Protein AF-A0A2M8L9W0-F1 (afdb_monomer)

Mean predicted aligned error: 5.57 Å

Sequence (181 aa):
MAHVPVLLDEVIKYLDPKKGETILDATLDGGGHSGAIIPRLLPGGKLIGIDQDRQLLDKLISSFSRQMRDPAVAGQFSIFKKDGNLILVNDNFRNLDKILKSLKIKFVDGILFDLGMSSEQLENSGRGFSFLRDEPLIMTYKSELGPEDITAGDILNKWPEEEIFKVLKEYGEERYAGRIS

Organism: NCBI:txid1975022

pLDDT: mean 88.14, std 15.3, range [39.47, 98.44]

InterPro domains:
  IPR002903 Ribosomal RNA small subunit methyltransferase H [PF01795] (2-181)
  IPR002903 Ribosomal RNA small subunit methyltransferase H [PTHR11265] (2-180)
  IPR023397 S-adenosyl-L-methionine-dependent methyltransferase, MraW, recognition domain superfamily [G3DSA:1.10.150.170] (125-180)
  IPR023397 S-adenosyl-L-methionine-dependent methyltransferase, MraW, recognition domain superfamily [SSF81799] (127-180)
  IPR029063 S-adenosyl-L-methionine-dependent methyltransferase superfamily [G3DSA:3.40.50.150] (3-124)
  IPR029063 S-adenosyl-L-methionine-dependent methyltransferase superfamily [SSF53335] (3-123)

Solvent-accessible surface area (backbone atoms only — not comparable to full-atom values): 10519 Å² total; per-residue (Å²): 131,84,80,77,51,83,62,48,69,58,50,53,64,74,64,54,67,44,60,46,35,35,37,35,32,45,47,30,60,84,36,49,58,56,65,65,46,47,70,40,13,50,73,80,18,33,33,37,33,22,28,46,27,53,63,43,48,54,50,42,55,54,50,46,64,55,43,51,72,36,78,92,48,48,79,81,67,44,77,85,41,101,85,33,41,36,44,82,42,82,41,57,60,90,43,49,71,59,51,32,56,74,70,68,46,90,75,65,79,40,78,45,76,68,88,80,83,51,68,60,51,51,74,69,57,70,33,35,66,36,91,91,54,98,44,56,48,34,62,54,71,50,68,77,79,55,96,87,61,78,32,52,46,51,46,75,76,68,53,58,55,71,58,47,24,48,48,33,38,72,78,62,65,37,90,56,18,83,78,74,72

Nearest PDB structures (foldseek):
  1i9g-assembly1_A  TM=7.342E-01  e=3.790E-04  Mycobacterium tuberculosis
  2b25-assembly2_B  TM=7.833E-01  e=1.656E-03  Homo sapiens
  3dh0-assembly1_A  TM=8.150E-01  e=1.202E-03  Aquifex aeolicus
  2b25-assembly1_A  TM=7.378E-01  e=9.301E-04  Homo sapiens
  3mb5-assembly1_A  TM=7.805E-01  e=5.971E-03  Pyrococcus abyssi

Structure (mmCIF, N/CA/C/O backbone):
data_AF-A0A2M8L9W0-F1
#
_entry.id   AF-A0A2M8L9W0-F1
#
loop_
_atom_site.group_PDB
_atom_site.id
_atom_site.type_symbol
_atom_site.label_atom_id
_atom_site.label_alt_id
_atom_site.label_comp_id
_atom_site.label_asym_id
_atom_site.label_entity_id
_atom_site.label_seq_id
_atom_site.pdbx_PDB_ins_code
_atom_site.Cartn_x
_atom_site.Cartn_y
_atom_site.Cartn_z
_atom_site.occupancy
_atom_site.B_iso_or_equiv
_atom_site.auth_seq_id
_atom_site.auth_comp_id
_atom_site.auth_asym_id
_atom_site.auth_atom_id
_atom_site.pdbx_PDB_model_num
ATOM 1 N N . MET A 1 1 ? -3.602 19.495 -3.560 1.00 39.47 1 MET A N 1
ATOM 2 C CA . MET A 1 1 ? -5.016 19.059 -3.532 1.00 39.47 1 MET A CA 1
ATOM 3 C C . MET A 1 1 ? -5.045 17.766 -2.726 1.00 39.47 1 MET A C 1
ATOM 5 O O . MET A 1 1 ? -4.113 16.992 -2.886 1.00 39.47 1 MET A O 1
ATOM 9 N N . ALA A 1 2 ? -5.975 17.577 -1.786 1.00 51.97 2 ALA A N 1
ATOM 10 C CA . ALA A 1 2 ? -6.035 16.320 -1.029 1.00 51.97 2 ALA A CA 1
ATOM 11 C C . ALA A 1 2 ? -6.476 15.190 -1.975 1.00 51.97 2 ALA A C 1
ATOM 13 O O . ALA A 1 2 ? -7.430 15.384 -2.725 1.00 51.97 2 ALA A O 1
ATOM 14 N N . HIS A 1 3 ? -5.761 14.062 -1.976 1.00 63.06 3 HIS A N 1
ATOM 15 C CA . HIS A 1 3 ? -6.099 12.897 -2.795 1.00 63.06 3 HIS A CA 1
ATOM 16 C C . HIS A 1 3 ? -7.482 12.365 -2.390 1.00 63.06 3 HIS A C 1
ATOM 18 O O . HIS A 1 3 ? -7.731 12.130 -1.206 1.00 63.06 3 HIS A O 1
ATOM 24 N N . VAL A 1 4 ? -8.385 12.214 -3.362 1.00 74.81 4 VAL A N 1
ATOM 25 C CA . VAL A 1 4 ? -9.703 11.606 -3.147 1.00 74.81 4 VAL A CA 1
ATOM 26 C C . VAL A 1 4 ? -9.558 10.104 -3.393 1.00 74.81 4 VAL A C 1
ATOM 28 O O . VAL A 1 4 ? -9.126 9.732 -4.482 1.00 74.81 4 VAL A O 1
ATOM 31 N N . PRO A 1 5 ? -9.892 9.241 -2.421 1.00 83.94 5 PRO A N 1
ATOM 32 C CA . PRO A 1 5 ? -9.754 7.799 -2.590 1.00 83.94 5 PRO A CA 1
ATOM 33 C C . PRO A 1 5 ? -10.662 7.278 -3.704 1.00 83.94 5 PRO A C 1
ATOM 35 O O . PRO A 1 5 ? -11.806 7.722 -3.843 1.00 83.94 5 PRO A O 1
ATOM 38 N N . VAL A 1 6 ? -10.167 6.312 -4.474 1.00 89.25 6 VAL A N 1
ATOM 39 C CA . VAL A 1 6 ? -10.938 5.670 -5.543 1.00 89.25 6 VAL A CA 1
ATOM 40 C C . VAL A 1 6 ? -12.123 4.915 -4.933 1.00 89.25 6 VAL A C 1
ATOM 42 O O . VAL A 1 6 ? -11.958 4.173 -3.966 1.00 89.25 6 VAL A O 1
ATOM 45 N N . LEU A 1 7 ? -13.325 5.120 -5.490 1.00 95.00 7 LEU A N 1
ATOM 46 C CA . LEU A 1 7 ? -14.563 4.431 -5.087 1.00 95.00 7 LEU A CA 1
ATOM 47 C C . LEU A 1 7 ? -14.850 4.489 -3.572 1.00 95.00 7 LEU A C 1
ATOM 49 O O . LEU A 1 7 ? -15.284 3.508 -2.967 1.00 95.00 7 LEU A O 1
ATOM 53 N N . LEU A 1 8 ? -14.567 5.632 -2.933 1.00 94.75 8 LEU A N 1
ATOM 54 C CA . LEU A 1 8 ? -14.701 5.789 -1.482 1.00 94.75 8 LEU A CA 1
ATOM 55 C C . LEU A 1 8 ? -16.098 5.404 -0.968 1.00 94.75 8 LEU A C 1
ATOM 57 O O . LEU A 1 8 ? -16.211 4.683 0.025 1.00 94.75 8 LEU A O 1
ATOM 61 N N . ASP A 1 9 ? -17.153 5.872 -1.633 1.00 95.75 9 ASP A N 1
ATOM 62 C CA . ASP A 1 9 ? -18.530 5.629 -1.202 1.00 95.75 9 ASP A CA 1
ATOM 63 C C . ASP A 1 9 ? -18.914 4.153 -1.352 1.00 95.75 9 ASP A C 1
ATOM 65 O O . ASP A 1 9 ? -19.547 3.581 -0.460 1.00 95.75 9 ASP A O 1
ATOM 69 N N . GLU A 1 10 ? -18.490 3.502 -2.437 1.00 97.75 10 GLU A N 1
ATOM 70 C CA . GLU A 1 10 ? -18.681 2.069 -2.642 1.00 97.75 10 GLU A CA 1
ATOM 71 C C . GLU A 1 10 ? -17.924 1.253 -1.595 1.00 97.75 10 GLU A C 1
ATOM 73 O O . GLU A 1 10 ? -18.503 0.336 -1.010 1.00 97.75 10 GLU A O 1
ATOM 78 N N . VAL A 1 11 ? -16.666 1.603 -1.304 1.00 97.62 11 VAL A N 1
ATOM 79 C CA . VAL A 1 11 ? -15.872 0.939 -0.263 1.00 97.62 11 VAL A CA 1
ATOM 80 C C . VAL A 1 11 ? -16.583 1.038 1.081 1.00 97.62 11 VAL A C 1
ATOM 82 O O . VAL A 1 11 ? -16.801 0.015 1.722 1.00 97.62 11 VAL A O 1
ATOM 85 N N . ILE A 1 12 ? -17.023 2.229 1.495 1.00 97.38 12 ILE A N 1
ATOM 86 C CA . ILE A 1 12 ? -17.743 2.396 2.766 1.00 97.38 12 ILE A CA 1
ATOM 87 C C . ILE A 1 12 ? -19.064 1.621 2.773 1.00 97.38 12 ILE A C 1
ATOM 89 O O . ILE A 1 12 ? -19.422 1.045 3.799 1.00 97.38 12 ILE A O 1
ATOM 93 N N . LYS A 1 13 ? -19.781 1.581 1.647 1.00 97.81 13 LYS A N 1
ATOM 94 C CA . LYS A 1 13 ? -21.044 0.848 1.522 1.00 97.81 13 LYS A CA 1
ATOM 95 C C . LYS A 1 13 ? -20.866 -0.665 1.657 1.00 97.81 13 LYS A C 1
ATOM 97 O O . LYS A 1 13 ? -21.700 -1.297 2.297 1.00 97.81 13 LYS A O 1
ATOM 102 N N . TYR A 1 14 ? -19.849 -1.247 1.022 1.00 97.88 14 TYR A N 1
ATOM 103 C CA . TYR A 1 14 ? -19.672 -2.705 0.974 1.00 97.88 14 TYR A CA 1
ATOM 104 C C . TYR A 1 14 ? -18.824 -3.255 2.118 1.00 97.88 14 TYR A C 1
ATOM 106 O O . TYR A 1 14 ? -19.082 -4.369 2.565 1.00 97.88 14 TYR A O 1
ATOM 114 N N . LEU A 1 15 ? -17.844 -2.488 2.600 1.00 98.06 15 LEU A N 1
ATOM 115 C CA . LEU A 1 15 ? -17.106 -2.821 3.818 1.00 98.06 15 LEU A CA 1
ATOM 116 C C . LEU A 1 15 ? -17.990 -2.660 5.061 1.00 98.06 15 LEU A C 1
ATOM 118 O O . LEU A 1 15 ? -17.782 -3.354 6.045 1.00 98.06 15 LEU A O 1
ATOM 122 N N . ASP A 1 16 ? -18.962 -1.743 4.994 1.00 98.06 16 ASP A N 1
ATOM 123 C CA . ASP A 1 16 ? -19.992 -1.483 6.004 1.00 98.06 16 ASP A CA 1
ATOM 124 C C . ASP A 1 16 ? -19.476 -1.416 7.462 1.00 98.06 16 ASP A C 1
ATOM 126 O O . ASP A 1 16 ? -20.050 -2.051 8.349 1.00 98.06 16 ASP A O 1
ATOM 130 N N . PRO A 1 17 ? -18.407 -0.638 7.742 1.00 97.56 17 PRO A N 1
ATOM 131 C CA . PRO A 1 17 ? -17.716 -0.677 9.028 1.00 97.56 17 PRO A CA 1
ATOM 132 C C . PRO A 1 17 ? -18.621 -0.236 10.184 1.00 97.56 17 PRO A C 1
ATOM 134 O O . PRO A 1 17 ? -19.243 0.835 10.140 1.00 97.56 17 PRO A O 1
ATOM 137 N N . LYS A 1 18 ? -18.651 -1.035 11.252 1.00 97.94 18 LYS A N 1
ATOM 138 C CA . LYS A 1 18 ? -19.468 -0.810 12.449 1.00 97.94 18 LYS A CA 1
ATOM 139 C C . LYS A 1 18 ? -18.632 -0.457 13.669 1.00 97.94 18 LYS A C 1
ATOM 141 O O . LYS A 1 18 ? -17.446 -0.754 13.793 1.00 97.94 18 LYS A O 1
ATOM 146 N N . LYS A 1 19 ? -19.302 0.160 14.639 1.00 96.75 19 LYS A N 1
ATOM 147 C CA . LYS A 1 19 ? -18.710 0.486 15.938 1.00 96.75 19 LYS A CA 1
ATOM 148 C C . LYS A 1 19 ? -18.227 -0.781 16.638 1.00 96.75 19 LYS A C 1
ATOM 150 O O . LYS A 1 19 ? -18.980 -1.743 16.739 1.00 96.75 19 LYS A O 1
ATOM 155 N N . GLY A 1 20 ? -17.013 -0.743 17.180 1.00 95.38 20 GLY A N 1
ATOM 156 C CA . GLY A 1 20 ? -16.417 -1.878 17.890 1.00 95.38 20 GLY A CA 1
ATOM 157 C C . GLY A 1 20 ? -15.665 -2.870 17.001 1.00 95.38 20 GLY A C 1
ATOM 158 O O . GLY A 1 20 ? -14.917 -3.684 17.537 1.00 95.38 20 GLY A O 1
ATOM 159 N N . GLU A 1 21 ? -15.809 -2.786 15.678 1.00 97.56 21 GLU A N 1
ATOM 160 C CA . GLU A 1 21 ? -15.137 -3.696 14.751 1.00 97.56 21 GLU A CA 1
ATOM 161 C C . GLU A 1 21 ? -13.643 -3.397 14.616 1.00 97.56 21 GLU A C 1
ATOM 163 O O . GLU A 1 21 ? -13.173 -2.267 14.795 1.00 97.56 21 GLU A O 1
ATOM 168 N N . THR A 1 22 ? -12.892 -4.439 14.280 1.00 97.06 22 THR A N 1
ATOM 169 C CA . THR A 1 22 ? -11.499 -4.368 13.861 1.00 97.06 22 THR A CA 1
ATOM 170 C C . THR A 1 22 ? -11.423 -4.517 12.349 1.00 97.06 22 THR A C 1
ATOM 172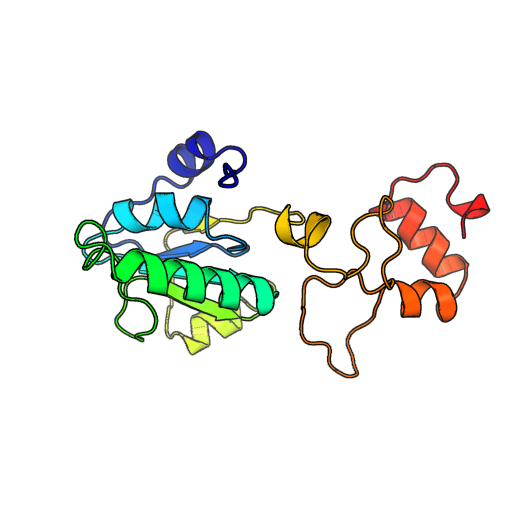 O O . THR A 1 22 ? -11.582 -5.615 11.825 1.00 97.06 22 THR A O 1
ATOM 175 N N . ILE A 1 23 ? -11.124 -3.427 11.652 1.00 98.19 23 ILE A N 1
ATOM 176 C CA . ILE A 1 23 ? -10.929 -3.421 10.201 1.00 98.19 23 ILE A CA 1
ATOM 177 C C . ILE A 1 23 ? -9.440 -3.347 9.883 1.00 98.19 23 ILE A C 1
ATOM 179 O O . ILE A 1 23 ? -8.672 -2.688 10.587 1.00 98.19 23 ILE A O 1
ATOM 183 N N . LEU A 1 24 ? -9.034 -4.017 8.811 1.00 98.19 24 LEU A N 1
ATOM 184 C CA . LEU A 1 24 ? -7.685 -3.951 8.275 1.00 98.19 24 LEU A CA 1
ATOM 185 C C . LEU A 1 24 ? -7.692 -3.278 6.901 1.00 98.19 24 LEU A C 1
ATOM 187 O O . LEU A 1 24 ? -8.409 -3.702 6.004 1.00 98.19 24 LEU A O 1
ATOM 191 N N . ASP A 1 25 ? -6.866 -2.257 6.737 1.00 97.81 25 ASP A N 1
ATOM 192 C CA . ASP A 1 25 ? -6.522 -1.650 5.457 1.00 97.81 25 ASP A CA 1
ATOM 193 C C . ASP A 1 25 ? -5.124 -2.143 5.062 1.00 97.81 25 ASP A C 1
ATOM 195 O O . ASP A 1 25 ? -4.130 -1.829 5.722 1.00 97.81 25 ASP A O 1
ATOM 199 N N . ALA A 1 26 ? -5.058 -3.007 4.049 1.00 97.75 26 ALA A N 1
ATOM 200 C CA . ALA A 1 26 ? -3.835 -3.689 3.632 1.00 97.75 26 ALA A CA 1
ATOM 201 C C . ALA A 1 26 ? -2.925 -2.827 2.739 1.00 97.75 26 ALA A C 1
ATOM 203 O O . ALA A 1 26 ? -1.808 -3.244 2.425 1.00 97.75 26 ALA A O 1
ATOM 204 N N . THR A 1 27 ? -3.416 -1.665 2.314 1.00 96.31 27 THR A N 1
ATOM 205 C CA . THR A 1 27 ? -2.799 -0.762 1.335 1.00 96.31 27 THR A CA 1
ATOM 206 C C . THR A 1 27 ? -3.052 0.674 1.782 1.00 96.31 27 THR A C 1
ATOM 208 O O . THR A 1 27 ? -3.706 1.452 1.093 1.00 96.31 27 THR A O 1
ATOM 211 N N . LEU A 1 28 ? -2.592 0.990 2.994 1.00 93.75 28 LEU A N 1
ATOM 212 C CA . LEU A 1 28 ? -2.967 2.210 3.702 1.00 93.75 28 LEU A CA 1
ATOM 213 C C . LEU A 1 28 ? -2.647 3.487 2.913 1.00 93.75 28 LEU A C 1
ATOM 215 O O . LEU A 1 28 ? -3.425 4.442 2.971 1.00 93.75 28 LEU A O 1
ATOM 219 N N . ASP A 1 29 ? -1.496 3.523 2.237 1.00 91.62 29 ASP A N 1
ATOM 220 C CA . ASP A 1 29 ? -1.007 4.657 1.457 1.00 91.62 29 ASP A CA 1
ATOM 221 C C . ASP A 1 29 ? -1.124 5.999 2.221 1.00 91.62 29 ASP A C 1
ATOM 223 O O . ASP A 1 29 ? -0.626 6.140 3.344 1.00 91.62 29 ASP A O 1
ATOM 227 N N . GLY A 1 30 ? -1.806 7.001 1.653 1.00 86.75 30 GLY A N 1
ATOM 228 C CA . GLY A 1 30 ? -2.048 8.303 2.264 1.00 86.75 30 GLY A CA 1
ATOM 229 C C . GLY A 1 30 ? -3.161 8.302 3.316 1.00 86.75 30 GLY A C 1
ATOM 230 O O . GLY A 1 30 ? -3.519 9.367 3.820 1.00 86.75 30 GLY A O 1
ATOM 231 N N . GLY A 1 31 ? -3.736 7.142 3.643 1.00 89.19 31 GLY A N 1
ATOM 232 C CA . GLY A 1 31 ? -4.764 6.971 4.668 1.00 89.19 31 GLY A CA 1
ATOM 233 C C . GLY A 1 31 ? -6.154 7.453 4.255 1.00 89.19 31 GLY A C 1
ATOM 234 O O . GLY A 1 31 ? -6.980 7.747 5.117 1.00 89.19 31 GLY A O 1
ATOM 235 N N . GLY A 1 32 ? -6.421 7.561 2.955 1.00 89.56 32 GLY A N 1
ATOM 236 C CA . GLY A 1 32 ? -7.649 8.135 2.417 1.00 89.56 32 GLY A CA 1
ATOM 237 C C . GLY A 1 32 ? -8.921 7.366 2.804 1.00 89.56 32 GLY A C 1
ATOM 238 O O . GLY A 1 32 ? -9.799 7.924 3.467 1.00 89.56 32 GLY A O 1
ATOM 239 N N . HIS A 1 33 ? -9.018 6.078 2.447 1.00 93.69 33 HIS A N 1
ATOM 240 C CA . HIS A 1 33 ? -10.135 5.221 2.881 1.00 93.69 33 HIS A CA 1
ATOM 241 C C . HIS A 1 33 ? -10.127 5.029 4.393 1.00 93.69 33 HIS A C 1
ATOM 243 O O . HIS A 1 33 ? -11.151 5.205 5.052 1.00 93.69 33 HIS A O 1
ATOM 249 N N . SER A 1 34 ? -8.954 4.750 4.957 1.00 92.88 34 SER A N 1
ATOM 250 C CA . SER A 1 34 ? -8.741 4.602 6.395 1.00 92.88 34 SER A CA 1
ATOM 251 C C . SER A 1 34 ? -9.292 5.771 7.226 1.00 92.88 34 SER A C 1
ATOM 253 O O . SER A 1 34 ? -9.939 5.553 8.253 1.00 92.88 34 SER A O 1
ATOM 255 N N . GLY A 1 35 ? -9.120 7.012 6.761 1.00 90.06 35 GLY A N 1
ATOM 256 C CA . GLY A 1 35 ? -9.654 8.218 7.399 1.00 90.06 35 GLY A CA 1
ATOM 257 C C . GLY A 1 35 ? -11.183 8.293 7.397 1.00 90.06 35 GLY A C 1
ATOM 258 O O . GLY A 1 35 ? -11.770 8.842 8.328 1.00 90.06 35 GLY A O 1
ATOM 259 N N . ALA A 1 36 ? -11.845 7.696 6.404 1.00 90.94 36 ALA A N 1
ATOM 260 C CA . ALA A 1 36 ? -13.298 7.553 6.383 1.00 90.94 36 ALA A CA 1
ATOM 261 C C . ALA A 1 36 ? -13.780 6.344 7.205 1.00 90.94 36 ALA A C 1
ATOM 263 O O . ALA A 1 36 ? -14.868 6.387 7.782 1.00 90.94 36 ALA A O 1
ATOM 264 N N . ILE A 1 37 ? -12.988 5.277 7.294 1.00 94.56 37 ILE A N 1
ATOM 265 C CA . ILE A 1 37 ? -13.345 4.059 8.029 1.00 94.56 37 ILE A CA 1
ATOM 266 C C . ILE A 1 37 ? -13.285 4.298 9.540 1.00 94.56 37 ILE A C 1
ATOM 268 O O . ILE A 1 37 ? -14.272 4.060 10.236 1.00 94.56 37 ILE A O 1
ATOM 272 N N . ILE A 1 38 ? -12.164 4.806 10.064 1.00 91.88 38 ILE A N 1
ATOM 273 C CA . ILE A 1 38 ? -11.922 4.825 11.514 1.00 91.88 38 ILE A CA 1
ATOM 274 C C . ILE A 1 38 ? -13.003 5.539 12.343 1.00 91.88 38 ILE A C 1
ATOM 276 O O . ILE A 1 38 ? -13.378 4.972 13.368 1.00 91.88 38 ILE A O 1
ATOM 280 N N . PRO A 1 39 ? -13.611 6.679 11.942 1.00 90.06 39 PRO A N 1
ATOM 281 C CA . PRO A 1 39 ? -14.648 7.316 12.756 1.00 90.06 39 PRO A CA 1
ATOM 282 C C . PRO A 1 39 ? -15.903 6.448 12.917 1.00 90.06 39 PRO A C 1
ATOM 284 O O . PRO A 1 39 ? -16.625 6.591 13.901 1.00 90.06 39 PRO A O 1
ATOM 287 N N . ARG A 1 40 ? -16.163 5.533 11.972 1.00 94.50 40 ARG A N 1
ATOM 288 C CA . ARG A 1 40 ? -17.311 4.609 11.995 1.00 94.50 40 ARG A CA 1
ATOM 289 C C . ARG A 1 40 ? -17.087 3.437 12.950 1.00 94.50 40 ARG A C 1
ATOM 291 O O . ARG A 1 40 ? -18.050 2.910 13.499 1.00 94.50 40 ARG A O 1
ATOM 298 N N . LEU A 1 41 ? -15.822 3.101 13.207 1.00 94.56 41 LEU A N 1
ATOM 299 C CA . LEU A 1 41 ? -15.418 2.076 14.169 1.00 94.56 41 LEU A CA 1
ATOM 300 C C . LEU A 1 41 ? -15.530 2.555 15.621 1.00 94.56 41 LEU A C 1
ATOM 302 O O . LEU A 1 41 ? -15.565 1.744 16.548 1.00 94.56 41 LEU A O 1
ATOM 306 N N . LEU A 1 42 ? -15.587 3.871 15.845 1.00 89.31 42 LEU A N 1
ATOM 307 C CA . LEU A 1 42 ? -15.549 4.452 17.182 1.00 89.31 42 LEU A CA 1
ATOM 308 C C . LEU A 1 42 ? -16.933 4.610 17.837 1.00 89.31 42 LEU A C 1
ATOM 310 O O . LEU A 1 42 ? -17.919 4.948 17.174 1.00 89.31 42 LEU A O 1
ATOM 314 N N . PRO A 1 43 ? -17.005 4.480 19.178 1.00 89.62 43 PRO A N 1
ATOM 315 C CA . PRO A 1 43 ? -15.937 4.039 20.085 1.00 89.62 43 PRO A CA 1
ATOM 316 C C . PRO A 1 43 ? -15.726 2.514 20.056 1.00 89.62 43 PRO A C 1
ATOM 318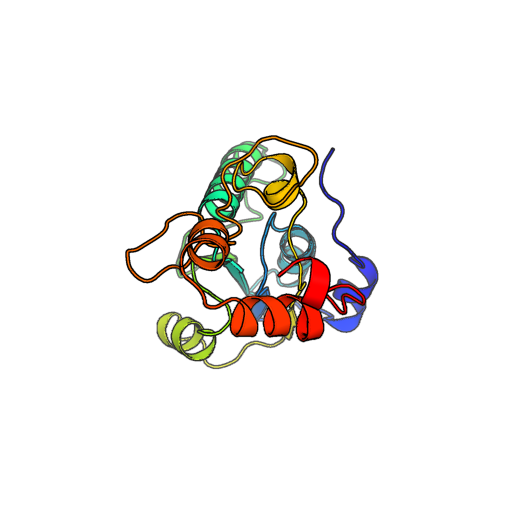 O O . PRO A 1 43 ? -16.624 1.760 19.696 1.00 89.62 43 PRO A O 1
ATOM 321 N N . GLY A 1 44 ? -14.551 2.065 20.506 1.00 88.00 44 GLY A N 1
ATOM 322 C CA . GLY A 1 44 ? -14.259 0.654 20.794 1.00 88.00 44 GLY A CA 1
ATOM 323 C C . GLY A 1 44 ? -13.672 -0.161 19.640 1.00 88.00 44 GLY A C 1
ATOM 324 O O . GLY A 1 44 ? -13.063 -1.193 19.907 1.00 88.00 44 GLY A O 1
ATOM 325 N N . GLY A 1 45 ? -13.815 0.292 18.394 1.00 92.81 45 GLY A N 1
ATOM 326 C CA . GLY A 1 45 ? -13.233 -0.372 17.230 1.00 92.81 45 GLY A CA 1
ATOM 327 C C . GLY A 1 45 ? -11.794 0.050 16.932 1.00 92.81 45 GLY A C 1
ATOM 328 O O . GLY A 1 45 ? -11.266 1.010 17.501 1.00 92.81 45 GLY A O 1
ATOM 329 N N . LYS A 1 46 ? -11.153 -0.696 16.032 1.00 93.06 46 LYS A N 1
ATOM 330 C CA . LYS A 1 46 ? -9.737 -0.563 15.673 1.00 93.06 46 LYS A CA 1
ATOM 331 C C . LYS A 1 46 ? -9.550 -0.616 14.164 1.00 93.06 46 LYS A C 1
ATOM 333 O O . LYS A 1 46 ? -10.135 -1.449 13.488 1.00 93.06 46 LYS A O 1
ATOM 338 N N . LEU A 1 47 ? -8.660 0.217 13.655 1.00 95.25 47 LEU A N 1
ATOM 339 C CA . LEU A 1 47 ? -8.179 0.166 12.287 1.00 95.25 47 LEU A CA 1
ATOM 340 C C . LEU A 1 47 ? -6.706 -0.242 12.285 1.00 95.25 47 LEU A C 1
ATOM 342 O O . LEU A 1 47 ? -5.887 0.373 12.973 1.00 95.25 47 LEU A O 1
ATOM 346 N N . ILE A 1 48 ? -6.373 -1.277 11.523 1.00 95.56 48 ILE A N 1
ATOM 347 C CA . ILE A 1 48 ? -4.998 -1.713 11.271 1.00 95.56 48 ILE A CA 1
ATOM 348 C C . ILE A 1 48 ? -4.641 -1.266 9.857 1.00 95.56 48 ILE A C 1
ATOM 350 O O . ILE A 1 48 ? -5.182 -1.810 8.906 1.00 95.56 48 ILE A O 1
ATOM 354 N N . GLY A 1 49 ? -3.755 -0.288 9.717 1.00 95.44 49 GLY A N 1
ATOM 355 C CA . GLY A 1 49 ? -3.245 0.163 8.426 1.00 95.44 49 GLY A CA 1
ATOM 356 C C . GLY A 1 49 ? -1.864 -0.422 8.149 1.00 95.44 49 GLY A C 1
ATOM 357 O O . GLY A 1 49 ? -0.947 -0.235 8.954 1.00 95.44 49 GLY A O 1
ATOM 358 N N . ILE A 1 50 ? -1.716 -1.124 7.030 1.00 95.38 50 ILE A N 1
ATOM 359 C CA . ILE A 1 50 ? -0.459 -1.722 6.577 1.00 95.38 50 ILE A CA 1
ATOM 360 C C . ILE A 1 50 ? 0.012 -0.995 5.321 1.00 95.38 50 ILE A C 1
ATOM 362 O O . ILE A 1 50 ? -0.763 -0.806 4.389 1.00 95.38 50 ILE A O 1
ATOM 366 N N . ASP A 1 51 ? 1.292 -0.632 5.285 1.00 94.88 51 ASP A N 1
ATOM 367 C CA . ASP A 1 51 ? 1.955 -0.235 4.045 1.00 94.88 51 ASP A CA 1
ATOM 368 C C . ASP A 1 51 ? 3.431 -0.640 4.066 1.00 94.88 51 ASP A C 1
ATOM 370 O O . ASP A 1 51 ? 4.112 -0.510 5.084 1.00 94.88 51 ASP A O 1
ATOM 374 N N . GLN A 1 52 ? 3.955 -1.109 2.939 1.00 94.44 52 GLN A N 1
ATOM 375 C CA . GLN A 1 52 ? 5.374 -1.452 2.826 1.00 94.44 52 GLN A CA 1
ATOM 376 C C . GLN A 1 52 ? 6.258 -0.216 2.599 1.00 94.44 52 GLN A C 1
ATOM 378 O O . GLN A 1 52 ? 7.470 -0.270 2.820 1.00 94.44 52 GLN A O 1
ATOM 383 N N . ASP A 1 53 ? 5.672 0.904 2.183 1.00 94.25 53 ASP A N 1
ATOM 384 C CA . ASP A 1 53 ? 6.358 2.162 1.937 1.00 94.25 53 ASP A CA 1
ATOM 385 C C . ASP A 1 53 ? 6.510 2.973 3.229 1.00 94.25 53 ASP A C 1
ATOM 387 O O . ASP A 1 53 ? 5.575 3.603 3.738 1.00 94.25 53 ASP A O 1
ATOM 391 N N . ARG A 1 54 ? 7.729 2.982 3.773 1.00 89.44 54 ARG A N 1
ATOM 392 C CA . ARG A 1 54 ? 8.015 3.693 5.017 1.00 89.44 54 ARG A CA 1
ATOM 393 C C . ARG A 1 54 ? 7.846 5.207 4.865 1.00 89.44 54 ARG A C 1
ATOM 395 O O . ARG A 1 54 ? 7.378 5.854 5.801 1.00 89.44 54 ARG A O 1
ATOM 402 N N . GLN A 1 55 ? 8.160 5.768 3.694 1.00 91.00 55 GLN A N 1
ATOM 403 C CA . GLN A 1 55 ? 8.027 7.207 3.453 1.00 91.00 55 GLN A CA 1
ATOM 404 C C . GLN A 1 55 ? 6.565 7.663 3.478 1.00 91.00 55 GLN A C 1
ATOM 406 O O . GLN A 1 55 ? 6.281 8.745 3.997 1.00 91.00 55 GLN A O 1
ATOM 411 N N . LEU A 1 56 ? 5.638 6.862 2.943 1.00 89.94 56 LEU A N 1
ATOM 412 C CA . LEU A 1 56 ? 4.203 7.169 3.005 1.00 89.94 56 LEU A CA 1
ATOM 413 C C . LEU A 1 56 ? 3.698 7.158 4.446 1.00 89.94 56 LEU A C 1
ATOM 415 O O . LEU A 1 56 ? 3.048 8.113 4.879 1.00 89.94 56 LEU A O 1
ATOM 419 N N . LEU A 1 57 ? 4.090 6.145 5.223 1.00 88.38 57 LEU A N 1
ATOM 420 C CA . LEU A 1 57 ? 3.758 6.080 6.643 1.00 88.38 57 LEU A CA 1
ATOM 421 C C . LEU A 1 57 ? 4.314 7.282 7.411 1.00 88.38 57 LEU A C 1
ATOM 423 O O . LEU A 1 57 ? 3.572 7.933 8.141 1.00 88.38 57 LEU A O 1
ATOM 427 N N . ASP A 1 58 ? 5.583 7.641 7.220 1.00 87.06 58 ASP A N 1
ATOM 428 C CA . ASP A 1 58 ? 6.188 8.789 7.904 1.00 87.06 58 ASP A CA 1
ATOM 429 C C . ASP A 1 58 ? 5.504 10.120 7.520 1.00 87.06 58 ASP A C 1
ATOM 431 O O . ASP A 1 58 ? 5.286 10.986 8.381 1.00 87.06 58 ASP A O 1
ATOM 435 N N . LYS A 1 59 ? 5.080 10.275 6.256 1.00 87.00 59 LYS A N 1
ATOM 436 C CA . LYS A 1 59 ? 4.276 11.424 5.794 1.00 87.00 59 LYS A CA 1
ATOM 437 C C . LYS A 1 59 ? 2.904 11.465 6.462 1.00 87.00 59 LYS A C 1
ATOM 439 O O . LYS A 1 59 ? 2.494 12.535 6.922 1.00 87.00 59 LYS A O 1
ATOM 444 N N . LEU A 1 60 ? 2.227 10.325 6.567 1.00 85.44 60 LEU A N 1
ATOM 445 C CA . LEU A 1 60 ? 0.934 10.192 7.236 1.00 85.44 60 LEU A CA 1
ATOM 446 C C . LEU A 1 60 ? 1.039 10.519 8.736 1.00 85.44 60 LEU A C 1
ATOM 448 O O . LEU A 1 60 ? 0.266 11.306 9.276 1.00 85.44 60 LEU A O 1
ATOM 452 N N . ILE A 1 61 ? 2.061 10.009 9.419 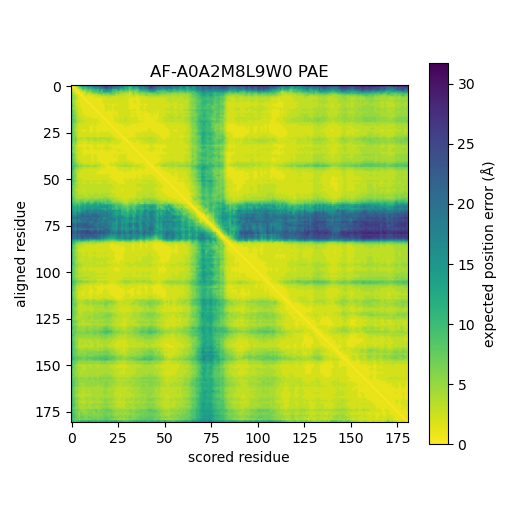1.00 82.50 61 ILE A N 1
ATOM 453 C CA . ILE A 1 61 ? 2.323 10.315 10.834 1.00 82.50 61 ILE A CA 1
ATOM 454 C C . ILE A 1 61 ? 2.564 11.819 11.031 1.00 82.50 61 ILE A C 1
ATOM 456 O O . ILE A 1 61 ? 2.052 12.442 11.972 1.00 82.50 61 ILE A O 1
ATOM 460 N N . SER A 1 62 ? 3.319 12.426 10.115 1.00 81.62 62 SER A N 1
ATOM 461 C CA . SER A 1 62 ? 3.616 13.859 10.123 1.00 81.62 62 SER A CA 1
ATOM 462 C C . SER A 1 62 ? 2.386 14.724 9.816 1.00 81.62 62 SER A C 1
ATOM 464 O O . SER A 1 62 ? 2.265 15.838 10.338 1.00 81.62 62 SER A O 1
ATOM 466 N N . SER A 1 63 ? 1.459 14.257 8.972 1.00 76.75 63 SER A N 1
ATOM 467 C CA . SER A 1 63 ? 0.196 14.956 8.694 1.00 76.75 63 SER A CA 1
ATOM 468 C C . SER A 1 63 ? -0.728 14.917 9.910 1.00 76.75 63 SER A C 1
ATOM 470 O O . SER A 1 63 ? -1.234 15.963 10.326 1.00 76.75 63 SER A O 1
ATOM 472 N N . PHE A 1 64 ? -0.832 13.767 10.573 1.00 72.12 64 PHE A N 1
ATOM 473 C CA . PHE A 1 64 ? -1.607 13.642 11.797 1.00 72.12 64 PHE A CA 1
ATOM 474 C C . PHE A 1 64 ? -1.046 14.466 12.952 1.00 72.12 64 PHE A C 1
ATOM 476 O O . PHE A 1 64 ? -1.805 15.113 13.664 1.00 72.12 64 PHE A O 1
ATOM 483 N N . SER A 1 65 ? 0.276 14.509 13.128 1.00 64.31 65 SER A N 1
ATOM 484 C CA . SER A 1 65 ? 0.903 15.321 14.184 1.00 64.31 65 SER A CA 1
ATOM 485 C C . SER A 1 65 ? 0.590 16.814 14.031 1.00 64.31 65 SER A C 1
ATOM 487 O O . SER A 1 65 ? 0.526 17.545 15.020 1.00 64.31 65 SER A O 1
ATOM 489 N N . ARG A 1 66 ? 0.370 17.276 12.792 1.00 61.44 66 ARG A N 1
ATOM 490 C CA . ARG A 1 66 ? -0.111 18.634 12.509 1.00 61.44 66 ARG A CA 1
ATOM 491 C C . ARG A 1 66 ? -1.604 18.773 12.800 1.00 61.44 66 ARG A C 1
ATOM 493 O O . ARG A 1 66 ? -1.982 19.734 13.457 1.00 61.44 66 ARG A O 1
ATOM 500 N N . GLN A 1 67 ? -2.429 17.815 12.375 1.00 58.38 67 GLN A N 1
ATOM 501 C CA . GLN A 1 67 ? -3.877 17.828 12.622 1.00 58.38 67 GLN A CA 1
ATOM 502 C C . GLN A 1 67 ? -4.246 17.663 14.101 1.00 58.38 67 GLN A C 1
ATOM 504 O O . GLN A 1 67 ? -5.205 18.266 14.547 1.00 58.38 67 GLN A O 1
ATOM 509 N N . MET A 1 68 ? -3.476 16.934 14.910 1.00 53.34 68 MET A N 1
ATOM 510 C CA . MET A 1 68 ? -3.702 16.836 16.361 1.00 53.34 68 MET A CA 1
ATOM 511 C C . MET A 1 68 ? -3.477 18.154 17.109 1.00 53.34 68 MET A C 1
ATOM 513 O O . MET A 1 68 ? -3.871 18.271 18.266 1.00 53.34 68 MET A O 1
ATOM 517 N N . ARG A 1 69 ? -2.837 19.144 16.472 1.00 55.31 69 ARG A N 1
ATOM 518 C CA . ARG A 1 69 ? -2.764 20.516 16.996 1.00 55.31 69 ARG A CA 1
ATOM 519 C C . ARG A 1 69 ? -4.037 21.312 16.705 1.00 55.31 69 ARG A C 1
ATOM 521 O O . ARG A 1 69 ? -4.204 22.378 17.286 1.00 55.31 69 ARG A O 1
ATOM 528 N N . ASP A 1 70 ? -4.906 20.811 15.827 1.00 50.84 70 ASP A N 1
ATOM 529 C CA . ASP A 1 70 ? -6.245 21.343 15.603 1.00 50.84 70 ASP A CA 1
ATOM 530 C C . ASP A 1 70 ? -7.182 20.847 16.723 1.00 50.84 70 ASP A C 1
ATOM 532 O O . ASP A 1 70 ? -7.410 19.636 16.841 1.00 50.84 70 ASP A O 1
ATOM 536 N N . PRO A 1 71 ? -7.748 21.749 17.546 1.00 48.94 71 PRO A N 1
ATOM 537 C CA . PRO A 1 71 ? -8.665 21.386 18.623 1.00 48.94 71 PRO A CA 1
ATOM 538 C C . PRO A 1 71 ? -9.902 20.601 18.163 1.00 48.94 71 PRO A C 1
ATOM 540 O O . PRO A 1 71 ? -10.490 19.888 18.971 1.00 48.94 71 PRO A O 1
ATOM 543 N N . ALA A 1 72 ? -10.305 20.707 16.890 1.00 47.22 72 ALA A N 1
ATOM 544 C CA . ALA A 1 72 ? -11.446 19.971 16.345 1.00 47.22 72 ALA A CA 1
ATOM 545 C C . ALA A 1 72 ? -11.149 18.475 16.121 1.00 47.22 72 ALA A C 1
ATOM 547 O O . ALA A 1 72 ? -12.066 17.650 16.123 1.00 47.22 72 ALA A O 1
ATOM 548 N N . VAL A 1 73 ? -9.873 18.120 15.937 1.00 44.66 73 VAL A N 1
ATOM 549 C CA . VAL A 1 73 ? -9.402 16.755 15.631 1.00 44.66 73 VAL A CA 1
ATOM 550 C C . VAL A 1 73 ? -8.664 16.135 16.827 1.00 44.66 73 VAL A C 1
ATOM 552 O O . VAL A 1 73 ? -8.591 14.907 16.959 1.00 44.66 73 VAL A O 1
ATOM 555 N N . ALA A 1 74 ? -8.161 16.974 17.739 1.00 41.66 74 ALA A N 1
ATOM 556 C CA . ALA A 1 74 ? -7.537 16.589 18.998 1.00 41.66 74 ALA A CA 1
ATOM 557 C C . ALA A 1 74 ? -8.502 15.752 19.866 1.00 41.66 74 ALA A C 1
ATOM 559 O O . ALA A 1 74 ? -9.415 16.270 20.499 1.00 41.66 74 ALA A O 1
ATOM 560 N N . GLY A 1 75 ? -8.300 14.430 19.881 1.00 42.12 75 GLY A N 1
ATOM 561 C CA . GLY A 1 75 ? -9.105 13.468 20.648 1.00 42.12 75 GLY A CA 1
ATOM 562 C C . GLY A 1 75 ? -9.811 12.398 19.810 1.00 42.12 75 GLY A C 1
ATOM 563 O O . GLY A 1 75 ? -10.210 11.377 20.362 1.00 42.12 75 GLY A O 1
ATOM 564 N N . GLN A 1 76 ? -9.912 12.573 18.486 1.00 41.41 76 GLN A N 1
ATOM 565 C CA . GLN A 1 76 ? -10.521 11.572 17.591 1.00 41.41 76 GLN A CA 1
ATOM 566 C C . GLN A 1 76 ? -9.555 10.435 17.220 1.00 41.41 76 GLN A C 1
ATOM 568 O O . GLN A 1 76 ? -9.982 9.334 16.879 1.00 41.41 76 GLN A O 1
ATOM 573 N N . PHE A 1 77 ? -8.248 10.675 17.337 1.00 42.22 77 PHE A N 1
ATOM 574 C CA . PHE A 1 77 ? -7.207 9.736 16.933 1.00 42.22 77 PHE A CA 1
ATOM 575 C C . PHE A 1 77 ? -6.242 9.491 18.096 1.00 42.22 77 PHE A C 1
ATOM 577 O O . PHE A 1 77 ? -5.742 10.422 18.719 1.00 42.22 77 PH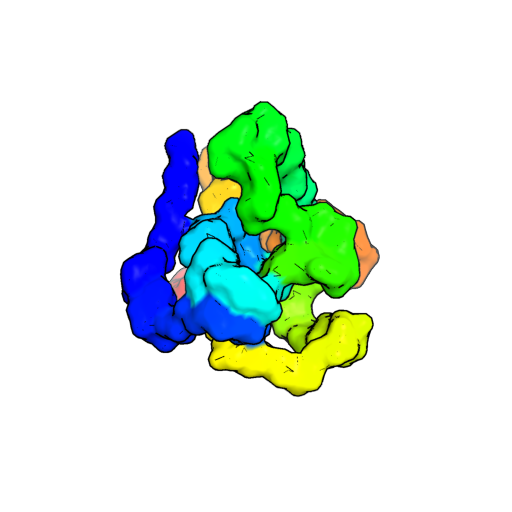E A O 1
ATOM 584 N N . SER A 1 78 ? -5.970 8.225 18.403 1.00 47.28 78 SER A N 1
ATOM 585 C CA . SER A 1 78 ? -4.842 7.816 19.247 1.00 47.28 78 SER A CA 1
ATOM 586 C C . SER A 1 78 ? -3.871 7.088 18.339 1.00 47.28 78 SER A C 1
ATOM 588 O O . SER A 1 78 ? -4.113 5.938 17.978 1.00 47.28 78 SER A O 1
ATOM 590 N N . ILE A 1 79 ? -2.822 7.783 17.914 1.00 48.91 79 ILE A N 1
ATOM 591 C CA . ILE A 1 79 ? -1.817 7.241 17.002 1.00 48.91 79 ILE A CA 1
ATOM 592 C C . ILE A 1 79 ? -0.645 6.794 17.865 1.00 48.91 79 ILE A C 1
ATOM 594 O O . ILE A 1 79 ? -0.229 7.520 18.767 1.00 48.91 79 ILE A O 1
ATOM 598 N N . PHE A 1 80 ? -0.149 5.585 17.622 1.00 46.38 80 PHE A N 1
ATOM 599 C CA . PHE A 1 80 ? 0.954 4.974 18.372 1.00 46.38 80 PHE A CA 1
ATOM 600 C C . PHE A 1 80 ? 0.668 4.671 19.837 1.00 46.38 80 PHE A C 1
ATOM 602 O O . PHE A 1 80 ? 1.452 5.001 20.726 1.00 46.38 80 PHE A O 1
ATOM 609 N N . LYS A 1 81 ? -0.401 3.920 20.096 1.00 41.62 81 LYS A N 1
ATOM 610 C CA . LYS A 1 81 ? -0.418 3.042 21.267 1.00 41.62 81 LYS A CA 1
ATOM 611 C C . LYS A 1 81 ? -0.933 1.675 20.861 1.00 41.62 81 LYS A C 1
ATOM 613 O O . LYS A 1 81 ? -1.856 1.567 20.065 1.00 41.62 81 LYS A O 1
ATOM 618 N N . LYS A 1 82 ? -0.373 0.638 21.478 1.00 43.84 82 LYS A N 1
ATOM 619 C CA . LYS A 1 82 ? -0.926 -0.725 21.485 1.00 43.84 82 LYS A CA 1
ATOM 620 C C . LYS A 1 82 ? -2.422 -0.741 21.867 1.00 43.84 82 LYS A C 1
ATOM 622 O O . LYS A 1 82 ? -3.170 -1.608 21.425 1.00 43.84 82 LYS A O 1
ATOM 627 N N . ASP A 1 83 ? -2.848 0.280 22.610 1.00 53.50 83 ASP A N 1
ATOM 628 C CA . ASP A 1 83 ? -4.218 0.495 23.080 1.00 53.50 83 ASP A CA 1
ATOM 629 C C . ASP A 1 83 ? -4.979 1.578 22.285 1.00 53.50 83 ASP A C 1
ATOM 631 O O . ASP A 1 83 ? -6.079 1.963 22.667 1.00 53.50 83 ASP A O 1
ATOM 635 N N . GLY A 1 84 ? -4.405 2.088 21.190 1.00 72.62 84 GLY A N 1
ATOM 636 C CA . GLY A 1 84 ? -5.048 3.045 20.292 1.00 72.62 84 GLY A CA 1
ATOM 637 C C . GLY A 1 84 ? -6.049 2.389 19.336 1.00 72.62 84 GLY A C 1
ATOM 638 O O . GLY A 1 84 ? -6.103 1.161 19.195 1.00 72.62 84 GLY A O 1
ATOM 639 N N . ASN A 1 85 ? -6.831 3.236 18.665 1.00 85.81 85 ASN A N 1
ATOM 640 C CA . ASN A 1 85 ? -7.802 2.817 17.650 1.00 85.81 85 ASN A CA 1
ATOM 641 C C . ASN A 1 85 ? -7.198 2.777 16.237 1.00 85.81 85 ASN A C 1
ATOM 643 O O . ASN A 1 85 ? -7.843 2.265 15.334 1.00 85.81 85 ASN A O 1
ATOM 647 N N . LEU A 1 86 ? -5.980 3.298 16.042 1.00 88.88 86 LEU A N 1
ATOM 648 C CA . LEU A 1 86 ? -5.215 3.185 14.799 1.00 88.88 86 LEU A CA 1
ATOM 649 C C . LEU A 1 86 ? -3.882 2.486 15.079 1.00 88.88 86 LEU A C 1
ATOM 651 O O . LEU A 1 86 ? -3.088 2.955 15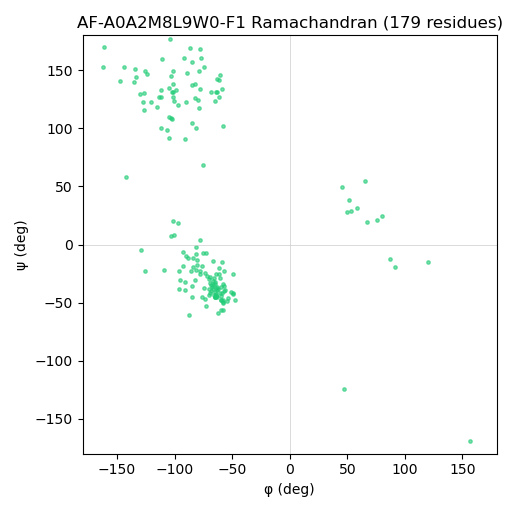.898 1.00 88.88 86 LEU A O 1
ATOM 655 N N . ILE A 1 87 ? -3.636 1.383 14.380 1.00 90.12 87 ILE A N 1
ATOM 656 C CA . ILE A 1 87 ? -2.392 0.615 14.424 1.00 90.12 87 ILE A CA 1
ATOM 657 C C . ILE A 1 87 ? -1.753 0.717 13.042 1.00 90.12 87 ILE A C 1
ATOM 659 O O . ILE A 1 87 ? -2.350 0.280 12.067 1.00 90.12 87 ILE A O 1
ATOM 663 N N . LEU A 1 88 ? -0.553 1.288 12.964 1.00 91.88 88 LEU A N 1
ATOM 664 C CA . LEU A 1 88 ? 0.209 1.404 11.721 1.00 91.88 88 LEU A CA 1
ATOM 665 C C . LEU A 1 88 ? 1.306 0.344 11.688 1.00 91.88 88 LEU A C 1
ATOM 667 O O . LEU A 1 88 ? 2.050 0.196 12.660 1.00 91.88 88 LEU A O 1
ATOM 671 N N . VAL A 1 89 ? 1.411 -0.378 10.578 1.00 92.19 89 VAL A N 1
ATOM 672 C CA . VAL A 1 89 ? 2.382 -1.456 10.386 1.00 92.19 89 VAL A CA 1
ATOM 673 C C . VAL A 1 89 ? 3.147 -1.208 9.092 1.00 92.19 89 VAL A C 1
ATOM 675 O O . VAL A 1 89 ? 2.549 -1.126 8.023 1.00 92.19 89 VAL A O 1
ATOM 678 N N . ASN A 1 90 ? 4.475 -1.112 9.193 1.00 93.06 90 ASN A N 1
ATOM 679 C CA . ASN A 1 90 ? 5.340 -1.058 8.021 1.00 93.06 90 ASN A CA 1
ATOM 680 C C . ASN A 1 90 ? 5.776 -2.469 7.620 1.00 93.06 90 ASN A C 1
ATOM 682 O O . ASN A 1 90 ? 6.750 -2.989 8.157 1.00 93.06 90 ASN A O 1
ATOM 686 N N . ASP A 1 91 ? 5.010 -3.105 6.742 1.00 93.75 91 ASP A N 1
ATOM 687 C CA . ASP A 1 91 ? 5.271 -4.455 6.241 1.00 93.75 91 ASP A CA 1
ATOM 688 C C . ASP A 1 91 ? 4.482 -4.661 4.936 1.00 93.75 91 ASP A C 1
ATOM 690 O O . ASP A 1 91 ? 3.631 -3.855 4.568 1.00 93.75 91 ASP A O 1
ATOM 694 N N . ASN A 1 92 ? 4.751 -5.743 4.217 1.00 94.62 92 ASN A N 1
ATOM 695 C CA . ASN A 1 92 ? 3.982 -6.126 3.044 1.00 94.62 92 ASN A CA 1
ATOM 696 C C . ASN A 1 92 ? 2.740 -6.935 3.459 1.00 94.62 92 ASN A C 1
ATOM 698 O O . ASN A 1 92 ? 2.834 -7.855 4.277 1.00 94.62 92 ASN A O 1
ATOM 702 N N . PHE A 1 93 ? 1.584 -6.658 2.847 1.00 96.06 93 PHE A N 1
ATOM 703 C CA . PHE A 1 93 ? 0.332 -7.370 3.131 1.00 96.06 93 PHE A CA 1
ATOM 704 C C . PHE A 1 93 ? 0.408 -8.888 2.881 1.00 96.06 93 PHE A C 1
ATOM 706 O O . PHE A 1 93 ? -0.420 -9.648 3.369 1.00 96.06 93 PHE A O 1
ATOM 713 N N . ARG A 1 94 ? 1.419 -9.400 2.174 1.00 96.69 94 ARG A N 1
ATOM 714 C CA . ARG A 1 94 ? 1.645 -10.851 2.082 1.00 96.69 94 ARG A CA 1
ATOM 715 C C . ARG A 1 94 ? 1.924 -11.506 3.443 1.00 96.69 94 ARG A C 1
ATOM 717 O O . ARG A 1 94 ? 1.802 -12.718 3.566 1.00 96.69 94 ARG A O 1
ATOM 724 N N . ASN A 1 95 ? 2.334 -10.720 4.443 1.00 94.62 95 ASN A N 1
ATOM 725 C CA . ASN A 1 95 ? 2.670 -11.165 5.796 1.00 94.62 95 ASN A CA 1
ATOM 726 C C . ASN A 1 95 ? 1.503 -10.985 6.791 1.00 94.62 95 ASN A C 1
ATOM 728 O O . ASN A 1 95 ? 1.735 -10.969 8.002 1.00 94.62 95 ASN A O 1
ATOM 732 N N . LEU A 1 96 ? 0.258 -10.824 6.317 1.00 94.62 96 LEU A N 1
ATOM 733 C CA . LEU A 1 96 ? -0.923 -10.577 7.160 1.00 94.62 96 LEU A CA 1
ATOM 734 C C . LEU A 1 96 ? -1.051 -11.545 8.345 1.00 94.62 96 LEU A C 1
ATOM 736 O O . LEU A 1 96 ? -1.330 -11.120 9.463 1.00 94.62 96 LEU A O 1
ATOM 740 N N . ASP A 1 97 ? -0.791 -12.832 8.130 1.00 92.81 97 ASP A N 1
ATOM 741 C CA . ASP A 1 97 ? -0.810 -13.870 9.163 1.00 92.81 97 ASP A CA 1
ATOM 742 C C . ASP A 1 97 ? 0.173 -13.575 10.313 1.00 92.81 97 ASP A C 1
ATOM 744 O O . ASP A 1 97 ? -0.189 -13.621 11.495 1.00 92.81 97 ASP A O 1
ATOM 748 N N . LYS A 1 98 ? 1.415 -13.216 9.977 1.00 91.88 98 LYS A N 1
ATOM 749 C CA . LYS A 1 98 ? 2.470 -12.859 10.935 1.00 91.88 98 LYS A CA 1
ATOM 750 C C . LYS A 1 98 ? 2.161 -11.541 11.628 1.00 91.88 98 LYS A C 1
ATOM 752 O O . LYS A 1 98 ? 2.342 -11.444 12.846 1.00 91.88 98 LYS A O 1
ATOM 757 N N . ILE A 1 99 ? 1.667 -10.557 10.877 1.00 90.62 99 ILE A N 1
ATOM 758 C CA . ILE A 1 99 ? 1.290 -9.240 11.391 1.00 90.62 99 ILE A CA 1
ATOM 759 C C . ILE A 1 99 ? 0.196 -9.405 12.449 1.00 90.62 99 ILE A C 1
ATOM 761 O O . ILE A 1 99 ? 0.412 -9.043 13.608 1.00 90.62 99 ILE A O 1
ATOM 765 N N . LEU A 1 100 ? -0.926 -10.046 12.109 1.00 92.12 100 LEU A N 1
ATOM 766 C CA . LEU A 1 100 ? -2.047 -10.268 13.029 1.00 92.12 100 LEU A CA 1
ATOM 767 C C . LEU A 1 100 ? -1.623 -11.066 14.270 1.00 92.12 100 LEU A C 1
ATOM 769 O O . LEU A 1 100 ? -1.956 -10.693 15.400 1.00 92.12 100 LEU A O 1
ATOM 773 N N . LYS A 1 101 ? -0.797 -12.105 14.087 1.00 91.50 101 LYS A N 1
ATOM 774 C CA . LYS A 1 101 ? -0.228 -12.882 15.197 1.00 91.50 101 LYS A CA 1
ATOM 775 C C . LYS A 1 101 ? 0.616 -12.018 16.137 1.00 91.50 101 LYS A C 1
ATOM 777 O O . LYS A 1 101 ? 0.479 -12.145 17.355 1.00 91.50 101 LYS A O 1
ATOM 782 N N . SER A 1 102 ? 1.465 -11.136 15.604 1.00 87.62 102 SER A N 1
ATOM 783 C CA . SER A 1 102 ? 2.312 -10.243 16.412 1.00 87.62 102 SER A CA 1
ATOM 784 C C . SER A 1 102 ? 1.494 -9.202 17.186 1.00 87.62 102 SER A C 1
ATOM 786 O O . SER A 1 102 ? 1.794 -8.914 18.348 1.00 87.62 102 SER A O 1
ATOM 788 N N . LEU A 1 103 ? 0.397 -8.722 16.590 1.00 87.44 103 LEU A N 1
ATOM 789 C CA . LEU A 1 103 ? -0.567 -7.818 17.219 1.00 87.44 103 LEU A CA 1
ATOM 790 C C . LEU A 1 103 ? -1.491 -8.524 18.223 1.00 87.44 103 LEU A C 1
ATOM 792 O O . LEU A 1 103 ? -2.227 -7.857 18.949 1.00 87.44 103 LEU A O 1
ATOM 796 N N . LYS A 1 104 ? -1.433 -9.862 18.311 1.00 91.12 104 LYS A N 1
ATOM 797 C CA . LYS A 1 104 ? -2.339 -10.706 19.110 1.00 91.12 104 LYS A CA 1
ATOM 798 C C . LYS A 1 104 ? -3.811 -10.541 18.712 1.00 91.12 104 LYS A C 1
ATOM 800 O O . LYS A 1 104 ? -4.702 -10.696 19.548 1.00 91.12 104 LYS A O 1
ATOM 805 N N . ILE A 1 105 ? -4.058 -10.256 17.437 1.00 90.56 105 ILE A N 1
ATOM 806 C CA . ILE A 1 105 ? -5.391 -10.126 16.853 1.00 90.56 105 ILE A CA 1
ATOM 807 C C . ILE A 1 105 ? -5.729 -11.460 16.194 1.00 90.56 105 ILE A C 1
ATOM 809 O O . ILE A 1 105 ? -4.995 -11.941 15.335 1.00 90.56 105 ILE A O 1
ATOM 813 N N . LYS A 1 106 ? -6.809 -12.098 16.655 1.00 92.31 106 LYS A N 1
ATOM 814 C CA . LYS A 1 106 ? -7.225 -13.415 16.148 1.00 92.31 106 LYS A CA 1
ATOM 815 C C . LYS A 1 106 ? -8.089 -13.316 14.893 1.00 92.31 106 LYS A C 1
ATOM 817 O O . LYS A 1 106 ? -7.989 -14.185 14.037 1.00 92.31 106 LYS A O 1
ATOM 822 N N . PHE A 1 107 ? -8.925 -12.285 14.815 1.00 94.44 107 PHE A N 1
ATOM 823 C CA . PHE A 1 107 ? -9.883 -12.060 13.737 1.00 94.44 107 PHE A CA 1
ATOM 824 C C . PHE A 1 107 ? -9.986 -10.561 13.455 1.00 94.44 107 PHE A C 1
ATOM 826 O O . PHE A 1 107 ? -9.751 -9.747 14.350 1.00 94.44 107 PHE A O 1
ATOM 833 N N . VAL A 1 108 ? -10.330 -10.235 12.215 1.00 97.38 108 VAL A N 1
ATOM 834 C CA . VAL A 1 108 ? -10.719 -8.899 11.761 1.00 97.38 108 VAL A CA 1
ATOM 835 C C . VAL A 1 108 ? -12.097 -9.024 11.120 1.00 97.38 108 VAL A C 1
ATOM 837 O O . VAL A 1 108 ? -12.403 -10.063 10.533 1.00 97.38 108 VAL A O 1
ATOM 840 N N . ASP A 1 109 ? -12.920 -7.995 11.256 1.00 98.44 109 ASP A N 1
ATOM 841 C CA . ASP A 1 109 ? -14.306 -7.980 10.781 1.00 98.44 109 ASP A CA 1
ATOM 842 C C . ASP A 1 109 ? -14.396 -7.603 9.293 1.00 98.44 109 ASP A C 1
ATOM 844 O O . ASP A 1 109 ? -15.357 -7.948 8.612 1.00 98.44 109 ASP A O 1
ATOM 848 N N . GLY A 1 110 ? -13.351 -6.968 8.754 1.00 98.19 110 GLY A N 1
ATOM 849 C CA . GLY A 1 110 ? -13.244 -6.632 7.340 1.00 98.19 110 GLY A CA 1
ATOM 850 C C . GLY A 1 110 ? -11.813 -6.316 6.926 1.00 98.19 110 GLY A C 1
ATOM 851 O O . GLY A 1 110 ? -10.990 -5.891 7.743 1.00 98.19 110 GLY A O 1
ATOM 852 N N . ILE A 1 111 ? -11.517 -6.547 5.646 1.00 98.25 111 ILE A N 1
ATOM 853 C CA . ILE A 1 111 ? -10.218 -6.261 5.038 1.00 98.25 111 ILE A CA 1
ATOM 854 C C . ILE A 1 111 ? -10.436 -5.473 3.746 1.00 98.25 111 ILE A C 1
ATOM 856 O O . ILE A 1 111 ? -11.215 -5.895 2.892 1.00 98.25 111 ILE A O 1
ATOM 860 N N . LEU A 1 112 ? -9.726 -4.358 3.603 1.00 98.25 112 LEU A N 1
ATOM 861 C CA . LEU A 1 112 ? -9.654 -3.557 2.388 1.00 98.25 112 LEU A CA 1
ATOM 862 C C . LEU A 1 112 ? -8.312 -3.789 1.685 1.00 98.25 112 LEU A C 1
ATOM 864 O O . LEU A 1 112 ? -7.263 -3.758 2.327 1.00 98.25 112 LEU A O 1
ATOM 868 N N . PHE A 1 113 ? -8.370 -3.978 0.367 1.00 97.62 113 PHE A N 1
ATOM 869 C CA . PHE A 1 113 ? -7.228 -3.904 -0.540 1.00 97.62 113 PHE A CA 1
ATOM 870 C C . PHE A 1 113 ? -7.563 -2.914 -1.658 1.00 97.62 113 PHE A C 1
ATOM 872 O O . PHE A 1 113 ? -8.464 -3.171 -2.456 1.00 97.62 113 PHE A O 1
ATOM 879 N N . ASP A 1 114 ? -6.827 -1.812 -1.719 1.00 95.88 114 ASP A N 1
ATOM 880 C CA . ASP A 1 114 ? -6.792 -0.874 -2.838 1.00 95.88 114 ASP A CA 1
ATOM 881 C C . ASP A 1 114 ? -5.483 -1.100 -3.605 1.00 95.88 114 ASP A C 1
ATOM 883 O O . ASP A 1 114 ? -4.411 -0.622 -3.233 1.00 95.88 114 ASP A O 1
ATOM 887 N N . LEU A 1 115 ? -5.544 -1.968 -4.616 1.00 95.50 115 LEU A N 1
ATOM 888 C CA . LEU A 1 115 ? -4.357 -2.414 -5.337 1.00 95.50 115 LEU A CA 1
ATOM 889 C C . LEU A 1 115 ? -3.961 -1.397 -6.402 1.00 95.50 115 LEU A C 1
ATOM 891 O O . LEU A 1 115 ? -4.731 -1.085 -7.308 1.00 95.50 115 LEU A O 1
ATOM 895 N N . GLY A 1 116 ? -2.710 -0.962 -6.344 1.00 91.81 116 GLY A N 1
ATOM 896 C CA . GLY A 1 116 ? -2.143 -0.039 -7.308 1.00 91.81 116 GLY A CA 1
ATOM 897 C C . GLY A 1 116 ? -0.958 0.704 -6.717 1.00 91.81 116 GLY A C 1
ATOM 898 O O . GLY A 1 116 ? -0.454 0.361 -5.648 1.00 91.81 116 GLY A O 1
ATOM 899 N N . MET A 1 117 ? -0.515 1.726 -7.441 1.00 90.31 117 MET A N 1
ATOM 900 C CA . MET A 1 117 ? 0.445 2.703 -6.939 1.00 90.31 117 MET A CA 1
ATOM 901 C C . MET A 1 117 ? -0.285 3.972 -6.528 1.00 90.31 117 MET A C 1
ATOM 903 O O . MET A 1 117 ? -1.281 4.344 -7.152 1.00 90.31 117 MET A O 1
ATOM 907 N N . SER A 1 118 ? 0.249 4.677 -5.540 1.00 89.75 118 SER A N 1
ATOM 908 C CA . SER A 1 118 ? -0.313 5.961 -5.151 1.00 89.75 118 SER A CA 1
ATOM 909 C C . SER A 1 118 ? 0.203 7.118 -5.989 1.00 89.75 118 SER A C 1
ATOM 911 O O . SER A 1 118 ? 1.303 7.077 -6.552 1.00 89.75 118 SER A O 1
ATOM 913 N N . SER A 1 119 ? -0.571 8.205 -6.035 1.00 89.44 119 SER A N 1
ATOM 914 C CA . SER A 1 119 ? -0.124 9.445 -6.674 1.00 89.44 119 SER A CA 1
ATOM 915 C C . SER A 1 119 ? 1.170 9.963 -6.052 1.00 89.44 119 SER A C 1
ATOM 917 O O . SER A 1 119 ? 2.019 10.480 -6.762 1.00 89.44 119 SER A O 1
ATOM 919 N N . GLU A 1 120 ? 1.375 9.775 -4.747 1.00 90.12 120 GLU A N 1
ATOM 920 C CA . GLU A 1 120 ? 2.603 10.206 -4.078 1.00 90.12 120 GLU A CA 1
ATOM 921 C C . GLU A 1 120 ? 3.824 9.394 -4.542 1.00 90.12 120 GLU A C 1
ATOM 923 O O . GLU A 1 120 ? 4.911 9.950 -4.724 1.00 90.12 120 GLU A O 1
ATOM 928 N N . GLN A 1 121 ? 3.646 8.093 -4.801 1.00 91.75 121 GLN A N 1
ATOM 929 C CA . GLN A 1 121 ? 4.682 7.248 -5.398 1.00 91.75 121 GLN A CA 1
ATOM 930 C C . GLN A 1 121 ? 5.013 7.692 -6.825 1.00 91.75 121 GLN A C 1
ATOM 932 O O . GLN A 1 121 ? 6.193 7.829 -7.159 1.00 91.75 121 GLN A O 1
ATOM 937 N N . LEU A 1 122 ? 3.990 7.969 -7.634 1.00 92.06 122 LEU A N 1
ATOM 938 C CA . LEU A 1 122 ? 4.135 8.386 -9.028 1.00 92.06 122 LEU A CA 1
ATOM 939 C C . LEU A 1 122 ? 4.707 9.807 -9.180 1.00 92.06 122 LEU A C 1
ATOM 941 O O . LEU A 1 122 ? 5.475 10.091 -10.102 1.00 92.06 122 LEU A O 1
ATOM 945 N N . GLU A 1 123 ? 4.316 10.731 -8.305 1.00 90.44 123 GLU A N 1
ATOM 946 C CA . GLU A 1 123 ? 4.608 12.154 -8.471 1.00 90.44 123 GLU A CA 1
ATOM 947 C C . GLU A 1 123 ? 5.839 12.628 -7.705 1.00 90.44 123 GLU A C 1
ATOM 949 O O . GLU A 1 123 ? 6.578 13.458 -8.230 1.00 90.44 123 GLU A O 1
ATOM 954 N N . ASN A 1 124 ? 6.062 12.120 -6.491 1.00 90.94 124 ASN A N 1
ATOM 955 C CA . ASN A 1 124 ? 6.963 12.768 -5.535 1.00 90.94 124 ASN A CA 1
ATOM 956 C C . ASN A 1 124 ? 8.016 11.830 -4.934 1.00 90.94 124 ASN A C 1
ATOM 958 O O . ASN A 1 124 ? 8.863 12.290 -4.169 1.00 90.94 124 ASN A O 1
ATOM 962 N N . SER A 1 125 ? 7.978 10.524 -5.226 1.00 92.69 125 SER A N 1
ATOM 963 C CA . SER A 1 125 ? 8.906 9.586 -4.581 1.00 92.69 125 SER A CA 1
ATOM 964 C C . SER A 1 125 ? 10.319 9.591 -5.162 1.00 92.69 125 SER A C 1
ATOM 966 O O . SER A 1 125 ? 11.245 9.180 -4.467 1.00 92.69 125 SER A O 1
ATOM 968 N N . GLY A 1 126 ? 10.499 10.037 -6.412 1.00 94.56 126 GLY A N 1
ATOM 969 C CA . GLY A 1 126 ? 11.807 10.041 -7.073 1.00 94.56 126 GLY A CA 1
ATOM 970 C C . GLY A 1 126 ? 12.361 8.641 -7.363 1.00 94.56 126 GLY A C 1
ATOM 971 O O . GLY A 1 126 ? 13.573 8.479 -7.491 1.00 94.56 126 GLY A O 1
ATOM 972 N N . ARG A 1 127 ? 11.501 7.613 -7.384 1.00 95.88 127 ARG A N 1
ATOM 973 C CA . ARG A 1 127 ? 11.888 6.200 -7.546 1.00 95.88 127 ARG A CA 1
ATOM 974 C C . ARG A 1 127 ? 11.682 5.660 -8.963 1.00 95.88 127 ARG A C 1
ATOM 976 O O . ARG A 1 127 ? 11.792 4.453 -9.152 1.00 95.88 127 ARG A O 1
ATOM 983 N N . GLY A 1 128 ? 11.352 6.498 -9.943 1.00 96.19 128 GLY A N 1
ATOM 984 C CA . GLY A 1 128 ? 11.241 6.066 -11.337 1.00 96.19 128 GLY A CA 1
ATOM 985 C C . GLY A 1 128 ? 9.927 5.373 -11.685 1.00 96.19 128 GLY A C 1
ATOM 986 O O . GLY A 1 128 ? 9.879 4.600 -12.633 1.00 96.19 128 GLY A O 1
ATOM 987 N N . PHE A 1 129 ? 8.846 5.634 -10.940 1.00 95.50 129 PHE A N 1
ATOM 988 C CA . PHE A 1 129 ? 7.504 5.159 -11.316 1.00 95.50 129 PHE A CA 1
ATOM 989 C C . PHE A 1 129 ? 6.928 5.910 -12.524 1.00 95.50 129 PHE A C 1
ATOM 991 O O . PHE A 1 129 ? 6.097 5.370 -13.249 1.00 95.50 129 PHE A O 1
ATOM 998 N N . SER A 1 130 ? 7.352 7.158 -12.733 1.00 94.12 130 SER A N 1
ATOM 999 C CA . SER A 1 130 ? 6.907 7.991 -13.847 1.00 94.12 130 SER A CA 1
ATOM 1000 C C . SER A 1 130 ? 7.956 8.021 -14.948 1.00 94.12 130 SER A C 1
ATOM 1002 O O . SER A 1 130 ? 9.113 8.336 -14.698 1.00 94.12 130 SER A O 1
ATOM 1004 N N . PHE A 1 131 ? 7.528 7.796 -16.188 1.00 92.69 131 PHE A N 1
ATOM 1005 C CA . PHE A 1 131 ? 8.355 7.996 -17.382 1.00 92.69 131 PHE A CA 1
ATOM 1006 C C . PHE A 1 131 ? 8.409 9.467 -17.840 1.00 92.69 131 PHE A C 1
ATOM 1008 O O . PHE A 1 131 ? 9.062 9.782 -18.831 1.00 92.69 131 PHE A O 1
ATOM 1015 N N . LEU A 1 132 ? 7.695 10.380 -17.165 1.00 94.06 132 LEU A N 1
ATOM 1016 C CA . LEU A 1 132 ? 7.685 11.814 -17.495 1.00 94.06 132 LEU A CA 1
ATOM 1017 C C . LEU A 1 132 ? 8.858 12.582 -16.872 1.00 94.06 132 LEU A C 1
ATOM 1019 O O . LEU A 1 132 ? 9.067 13.749 -17.204 1.00 94.06 132 LEU A O 1
ATOM 1023 N N . ARG A 1 133 ? 9.585 11.960 -15.940 1.00 92.62 133 ARG A N 1
ATOM 1024 C CA . ARG A 1 133 ? 10.723 12.554 -15.237 1.00 92.62 133 ARG A CA 1
ATOM 1025 C C . ARG A 1 133 ? 11.939 11.653 -15.391 1.00 92.62 133 ARG A C 1
ATOM 1027 O O . ARG A 1 133 ? 11.801 10.439 -15.487 1.00 92.62 133 ARG A O 1
ATOM 1034 N N . ASP A 1 134 ? 13.113 12.269 -15.403 1.00 95.00 134 ASP A N 1
ATOM 1035 C CA . ASP A 1 134 ? 14.379 11.544 -15.362 1.00 95.00 134 ASP A CA 1
ATOM 1036 C C . ASP A 1 134 ? 14.683 11.171 -13.904 1.00 95.00 134 ASP A C 1
ATOM 1038 O O . ASP A 1 134 ? 15.066 12.017 -13.093 1.00 95.00 134 ASP A O 1
ATOM 1042 N N . GLU A 1 135 ? 14.401 9.919 -13.551 1.00 96.38 135 GLU A N 1
ATOM 1043 C CA . GLU A 1 135 ? 14.497 9.375 -12.198 1.00 96.38 135 GLU A CA 1
ATOM 1044 C C . GLU A 1 135 ? 15.203 8.008 -12.226 1.00 96.38 135 GLU A C 1
ATOM 1046 O O . GLU A 1 135 ? 15.106 7.277 -13.217 1.00 96.38 135 GLU A O 1
ATOM 1051 N N . PRO A 1 136 ? 15.905 7.617 -11.146 1.00 96.38 136 PRO A N 1
ATOM 1052 C CA . PRO A 1 136 ? 16.545 6.309 -11.078 1.00 96.38 136 PRO A CA 1
ATOM 1053 C C . PRO A 1 136 ? 15.509 5.180 -11.164 1.00 96.38 136 PRO A C 1
ATOM 1055 O O . PRO A 1 136 ? 14.441 5.255 -10.556 1.00 96.38 136 PRO A O 1
ATOM 1058 N N . LEU A 1 137 ? 15.858 4.097 -11.866 1.00 97.06 137 LEU A N 1
ATOM 1059 C CA . LEU A 1 137 ? 14.998 2.926 -12.074 1.00 97.06 137 LEU A CA 1
ATOM 1060 C C . LEU A 1 137 ? 14.920 2.049 -10.818 1.00 97.06 137 LEU A C 1
ATOM 1062 O O . LEU A 1 137 ? 15.437 0.936 -10.780 1.00 97.06 137 LEU A O 1
ATOM 1066 N N . ILE A 1 138 ? 14.287 2.565 -9.769 1.00 97.12 138 ILE A N 1
ATOM 1067 C CA . ILE A 1 138 ? 14.087 1.845 -8.512 1.00 97.12 138 ILE A CA 1
ATOM 1068 C C . ILE A 1 138 ? 12.793 1.025 -8.600 1.00 97.12 138 ILE A C 1
ATOM 1070 O O . ILE A 1 138 ? 12.841 -0.201 -8.556 1.00 97.12 138 ILE A O 1
ATOM 1074 N N . MET A 1 139 ? 11.656 1.700 -8.794 1.00 96.38 139 MET A N 1
ATOM 1075 C CA . MET A 1 139 ? 10.303 1.149 -8.982 1.00 96.38 139 MET A CA 1
ATOM 1076 C C . MET A 1 139 ? 9.831 0.164 -7.898 1.00 96.38 139 MET A C 1
ATOM 1078 O O . MET A 1 139 ? 9.002 -0.709 -8.147 1.00 96.38 139 MET A O 1
ATOM 1082 N N . THR A 1 140 ? 10.321 0.313 -6.667 1.00 96.19 140 THR A N 1
ATOM 1083 C CA . THR A 1 140 ? 9.886 -0.472 -5.506 1.00 96.19 140 THR A CA 1
ATOM 1084 C C . THR A 1 140 ? 8.918 0.329 -4.640 1.00 96.19 140 THR A C 1
ATOM 1086 O O . THR A 1 140 ? 9.155 1.503 -4.347 1.00 96.19 140 THR A O 1
ATOM 1089 N N . TYR A 1 141 ? 7.846 -0.303 -4.152 1.00 94.50 141 TYR A N 1
ATOM 1090 C CA . TYR A 1 141 ? 6.978 0.327 -3.146 1.00 94.50 141 TYR A CA 1
ATOM 1091 C C . TYR A 1 141 ? 7.678 0.479 -1.798 1.00 94.50 141 TYR A C 1
ATOM 1093 O O . TYR A 1 141 ? 7.518 1.491 -1.124 1.00 94.50 141 TYR A O 1
ATOM 1101 N N . LYS A 1 142 ? 8.535 -0.475 -1.432 1.00 92.06 142 LYS A N 1
ATOM 1102 C CA . LYS A 1 142 ? 9.419 -0.333 -0.278 1.00 92.06 142 LYS A CA 1
ATOM 1103 C C . LYS A 1 142 ? 10.418 0.797 -0.537 1.00 92.06 142 LYS A C 1
ATOM 1105 O O . LYS A 1 142 ? 11.126 0.781 -1.544 1.00 92.06 142 LYS A O 1
ATOM 1110 N N . SER A 1 143 ? 10.453 1.784 0.353 1.00 90.19 143 SER A N 1
ATOM 1111 C CA . SER A 1 143 ? 11.350 2.943 0.253 1.00 90.19 143 SER A CA 1
ATOM 1112 C C . SER A 1 143 ? 12.736 2.706 0.859 1.00 90.19 143 SER A C 1
ATOM 1114 O O . SER A 1 143 ? 13.686 3.394 0.503 1.00 90.19 143 SER A O 1
ATOM 1116 N N . GLU A 1 144 ? 12.857 1.753 1.784 1.00 88.81 144 GLU A N 1
ATOM 1117 C CA . GLU A 1 144 ? 14.119 1.376 2.429 1.00 88.81 144 GLU A CA 1
ATOM 1118 C C . GLU A 1 144 ? 14.581 0.022 1.891 1.00 88.81 144 GLU A C 1
ATOM 1120 O O . GLU A 1 144 ? 14.095 -1.025 2.315 1.00 88.81 144 GLU A O 1
ATOM 1125 N N . LEU A 1 145 ? 15.498 0.032 0.927 1.00 91.81 145 LEU A N 1
ATOM 1126 C CA . LEU A 1 145 ? 15.961 -1.195 0.284 1.00 91.81 145 LEU A CA 1
ATOM 1127 C C . LEU A 1 145 ? 17.040 -1.896 1.108 1.00 91.81 145 LEU A C 1
ATOM 1129 O O . LEU A 1 145 ? 17.947 -1.270 1.653 1.00 91.81 145 LEU A O 1
ATOM 1133 N N . GLY A 1 146 ? 16.923 -3.215 1.187 1.00 91.06 146 GLY A N 1
ATOM 1134 C CA . GLY A 1 146 ? 17.934 -4.127 1.688 1.00 91.06 146 GLY A CA 1
ATOM 1135 C C . GLY A 1 146 ? 18.629 -4.875 0.546 1.00 91.06 146 GLY A C 1
ATOM 1136 O O . GLY A 1 146 ? 18.240 -4.743 -0.611 1.00 91.06 146 GLY A O 1
ATOM 1137 N N . PRO A 1 147 ? 19.640 -5.700 0.865 1.00 91.06 147 PRO A N 1
ATOM 1138 C CA . PRO A 1 147 ? 20.469 -6.378 -0.138 1.00 91.06 147 PRO A CA 1
ATOM 1139 C C . PRO A 1 147 ? 19.717 -7.333 -1.075 1.00 91.06 147 PRO A C 1
ATOM 1141 O O . PRO A 1 147 ? 20.186 -7.593 -2.176 1.00 91.06 147 PRO A O 1
ATOM 1144 N N . GLU A 1 148 ? 18.579 -7.862 -0.624 1.00 91.81 148 GLU A N 1
ATOM 1145 C CA . GLU A 1 148 ? 17.754 -8.831 -1.360 1.00 91.81 148 GLU A CA 1
ATOM 1146 C C . GLU A 1 148 ? 16.641 -8.165 -2.186 1.00 91.81 148 GLU A C 1
ATOM 1148 O O . GLU A 1 148 ? 15.911 -8.848 -2.904 1.00 91.81 148 GLU A O 1
ATOM 1153 N N . ASP A 1 149 ? 16.455 -6.848 -2.051 1.00 94.81 149 ASP A N 1
ATOM 1154 C CA . ASP A 1 149 ? 15.442 -6.135 -2.822 1.00 94.81 149 ASP A CA 1
ATOM 1155 C C . ASP A 1 149 ? 15.953 -5.900 -4.252 1.00 94.81 149 ASP A C 1
ATOM 1157 O O . ASP A 1 149 ? 17.083 -5.465 -4.465 1.00 94.81 149 ASP A O 1
ATOM 1161 N N . ILE A 1 150 ? 15.103 -6.185 -5.238 1.00 96.69 150 ILE A N 1
ATOM 1162 C CA . ILE A 1 150 ? 15.422 -6.062 -6.663 1.00 96.69 150 ILE A CA 1
ATOM 1163 C C . ILE A 1 150 ? 14.809 -4.765 -7.190 1.00 96.69 150 ILE A C 1
ATOM 1165 O O . ILE A 1 150 ? 13.607 -4.542 -7.038 1.00 96.69 150 ILE A O 1
ATOM 1169 N N . THR A 1 151 ? 15.621 -3.925 -7.831 1.00 98.12 151 THR A N 1
ATOM 1170 C CA . THR A 1 151 ? 15.143 -2.713 -8.514 1.00 98.12 151 THR A CA 1
ATOM 1171 C C . THR A 1 151 ? 14.819 -2.974 -9.985 1.00 98.12 151 THR A C 1
ATOM 1173 O O . THR A 1 151 ? 15.326 -3.924 -10.586 1.00 98.12 151 THR A O 1
ATOM 1176 N N . ALA A 1 152 ? 14.026 -2.102 -10.615 1.00 97.81 152 ALA A N 1
ATOM 1177 C CA . ALA A 1 152 ? 13.830 -2.158 -12.069 1.00 97.81 152 ALA A CA 1
ATOM 1178 C C . ALA A 1 152 ? 15.161 -2.052 -12.839 1.00 97.81 152 ALA A C 1
ATOM 1180 O O . ALA A 1 152 ? 15.359 -2.734 -13.841 1.00 97.81 152 ALA A O 1
ATOM 1181 N N . GLY A 1 153 ? 16.108 -1.257 -12.338 1.00 97.81 153 GLY A N 1
ATOM 1182 C CA . GLY A 1 153 ? 17.458 -1.161 -12.876 1.00 97.81 153 GLY A CA 1
ATOM 1183 C C . GLY A 1 153 ? 18.230 -2.475 -12.766 1.00 97.81 153 GLY A C 1
ATOM 1184 O O . GLY A 1 153 ? 18.934 -2.839 -13.705 1.00 97.81 153 GLY A O 1
ATOM 1185 N N . ASP A 1 154 ? 18.085 -3.222 -11.669 1.00 97.75 154 ASP A N 1
ATOM 1186 C CA . ASP A 1 154 ? 18.682 -4.556 -11.548 1.00 97.75 154 ASP A CA 1
ATOM 1187 C C . ASP A 1 154 ? 18.097 -5.529 -12.568 1.00 97.75 154 ASP A C 1
ATOM 1189 O O . ASP A 1 154 ? 18.854 -6.267 -13.194 1.00 97.75 154 ASP A O 1
ATOM 1193 N N . ILE A 1 155 ? 16.775 -5.503 -12.762 1.00 97.75 155 ILE A N 1
ATOM 1194 C CA . ILE A 1 155 ? 16.091 -6.342 -13.753 1.00 97.75 155 ILE A CA 1
ATOM 1195 C C . ILE A 1 155 ? 16.656 -6.054 -15.145 1.00 97.75 155 ILE A C 1
ATOM 1197 O O . ILE A 1 155 ? 17.201 -6.952 -15.781 1.00 97.75 155 ILE A O 1
ATOM 1201 N N . LEU A 1 156 ? 16.616 -4.796 -15.589 1.00 97.38 156 LEU A N 1
ATOM 1202 C CA . LEU A 1 156 ? 17.020 -4.429 -16.950 1.00 97.38 156 LEU A CA 1
ATOM 1203 C C . LEU A 1 156 ? 18.505 -4.671 -17.239 1.00 97.38 156 LEU A C 1
ATOM 1205 O O . LEU A 1 156 ? 18.864 -4.969 -18.372 1.00 97.38 156 LEU A O 1
ATOM 1209 N N . ASN A 1 157 ? 19.376 -4.535 -16.236 1.00 97.44 157 ASN A N 1
ATOM 1210 C CA . ASN A 1 157 ? 20.819 -4.668 -16.443 1.00 97.44 157 ASN A CA 1
ATOM 1211 C C . ASN A 1 157 ? 21.358 -6.086 -16.204 1.00 97.44 157 ASN A C 1
ATOM 1213 O O . ASN A 1 157 ? 22.491 -6.364 -16.599 1.00 97.44 157 ASN A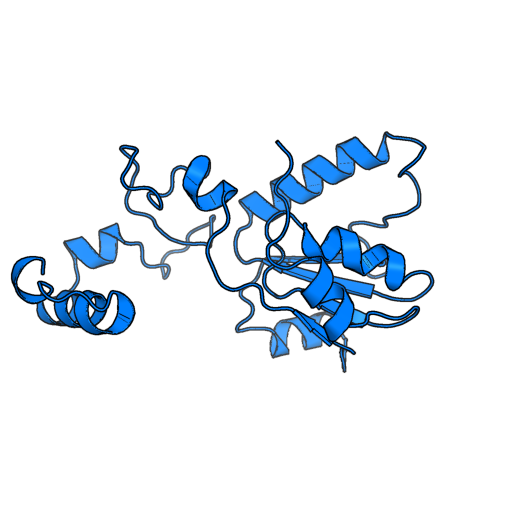 O 1
ATOM 1217 N N . LYS A 1 158 ? 20.621 -6.960 -15.503 1.00 97.50 158 LYS A N 1
ATOM 1218 C CA . LYS A 1 158 ? 21.147 -8.262 -15.048 1.00 97.50 158 LYS A CA 1
ATOM 1219 C C . LYS A 1 158 ? 20.310 -9.462 -15.475 1.00 97.50 158 LYS A C 1
ATOM 1221 O O . LYS A 1 158 ? 20.844 -10.571 -15.471 1.00 97.50 158 LYS A O 1
ATOM 1226 N N . TRP A 1 159 ? 19.021 -9.292 -15.773 1.00 97.81 159 TRP A N 1
ATOM 1227 C CA . TRP A 1 159 ? 18.177 -10.426 -16.147 1.00 97.81 159 TRP A CA 1
ATOM 1228 C C . TRP A 1 159 ? 18.409 -10.839 -17.605 1.00 97.81 159 TRP A C 1
ATOM 1230 O O . TRP A 1 159 ? 18.731 -9.994 -18.440 1.00 97.81 159 TRP A O 1
ATOM 1240 N N . PRO A 1 160 ? 18.242 -12.133 -17.936 1.00 98.06 160 PRO A N 1
ATOM 1241 C CA . PRO A 1 160 ? 18.219 -12.575 -19.324 1.00 98.06 160 PRO A CA 1
ATOM 1242 C C . PRO A 1 160 ? 17.070 -11.924 -20.104 1.00 98.06 160 PRO A C 1
ATOM 1244 O O . PRO A 1 160 ? 15.974 -11.758 -19.569 1.00 98.06 160 PRO A O 1
ATOM 1247 N N . GLU A 1 161 ? 17.296 -11.654 -21.391 1.00 97.81 161 GLU A N 1
ATOM 1248 C CA . GLU A 1 161 ? 16.291 -11.123 -22.330 1.00 97.81 161 GLU A CA 1
ATOM 1249 C C . GLU A 1 161 ? 14.971 -11.911 -22.280 1.00 97.81 161 GLU A C 1
ATOM 1251 O O . GLU A 1 161 ? 13.895 -11.323 -22.227 1.00 97.81 161 GLU A O 1
ATOM 1256 N N . GLU A 1 162 ? 15.042 -13.246 -22.210 1.00 97.88 162 GLU A N 1
ATOM 1257 C CA . GLU A 1 162 ? 13.860 -14.116 -22.141 1.00 97.88 162 GLU A CA 1
ATOM 1258 C C . GLU A 1 162 ? 12.979 -13.825 -20.912 1.00 97.88 162 GLU A C 1
ATOM 1260 O O . GLU A 1 162 ? 11.751 -13.874 -20.996 1.00 97.88 162 GLU A O 1
ATOM 1265 N N . GLU A 1 163 ? 13.584 -13.488 -19.772 1.00 98.19 163 GLU A N 1
ATOM 1266 C CA . GLU A 1 163 ? 12.844 -13.154 -18.553 1.00 98.19 163 GLU A CA 1
ATOM 1267 C C . GLU A 1 163 ? 12.215 -11.759 -18.652 1.00 98.19 163 GLU A C 1
ATOM 1269 O O . GLU A 1 163 ? 11.067 -11.567 -18.247 1.00 98.19 163 GLU A O 1
ATOM 1274 N N . ILE A 1 164 ? 12.910 -10.798 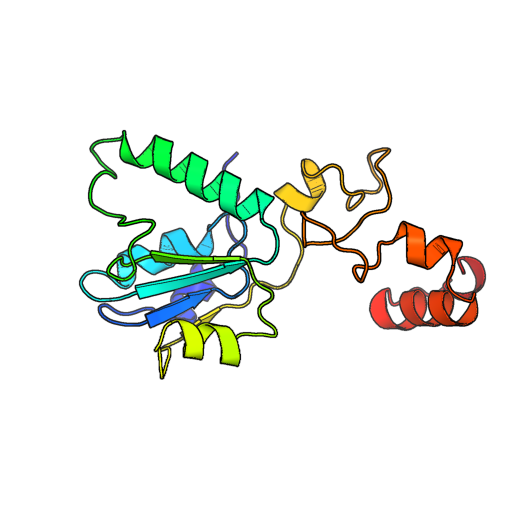-19.270 1.00 98.00 164 ILE A N 1
ATOM 1275 C CA . ILE A 1 164 ? 12.354 -9.466 -19.556 1.00 98.00 164 ILE A CA 1
ATOM 1276 C C . ILE A 1 164 ? 11.173 -9.585 -20.530 1.00 98.00 164 ILE A C 1
ATOM 1278 O O . ILE A 1 164 ? 10.114 -9.000 -20.293 1.00 98.00 164 ILE A O 1
ATOM 1282 N N . PHE A 1 165 ? 11.309 -10.398 -21.581 1.00 98.19 165 PHE A N 1
ATOM 1283 C CA . PHE A 1 165 ? 10.232 -10.704 -22.519 1.00 98.19 165 PHE A CA 1
ATOM 1284 C C . PHE A 1 165 ? 8.990 -11.243 -21.799 1.00 98.19 165 PHE A C 1
ATOM 1286 O O . PHE A 1 165 ? 7.890 -10.743 -22.040 1.00 98.19 165 PHE A O 1
ATOM 1293 N N . LYS A 1 166 ? 9.153 -12.225 -20.897 1.00 98.19 166 LYS A N 1
ATOM 1294 C CA . LYS A 1 166 ? 8.044 -12.799 -20.112 1.00 98.19 166 LYS A CA 1
ATOM 1295 C C . LYS A 1 166 ? 7.349 -11.739 -19.268 1.00 98.19 166 LYS A C 1
ATOM 1297 O O . LYS A 1 166 ? 6.131 -11.621 -19.342 1.00 98.19 166 LYS A O 1
ATOM 1302 N N . VAL A 1 167 ? 8.106 -10.917 -18.537 1.00 97.56 167 VAL A N 1
ATOM 1303 C CA . VAL A 1 167 ? 7.545 -9.837 -17.708 1.00 97.56 167 VAL A CA 1
ATOM 1304 C C . VAL A 1 167 ? 6.721 -8.860 -18.551 1.00 97.56 167 VAL A C 1
ATOM 1306 O O . VAL A 1 167 ? 5.569 -8.580 -18.217 1.00 97.56 167 VAL A O 1
ATOM 1309 N N . LEU A 1 168 ? 7.274 -8.375 -19.668 1.00 98.00 168 LEU A N 1
ATOM 1310 C CA . LEU A 1 168 ? 6.578 -7.442 -20.560 1.00 98.00 168 LEU A CA 1
ATOM 1311 C C . LEU A 1 168 ? 5.340 -8.077 -21.203 1.00 98.00 168 LEU A C 1
ATOM 1313 O O . LEU A 1 168 ? 4.316 -7.415 -21.369 1.00 98.00 168 LEU A O 1
ATOM 1317 N N . LYS A 1 169 ? 5.422 -9.361 -21.563 1.00 98.00 169 LYS A N 1
ATOM 1318 C CA . LYS A 1 169 ? 4.332 -10.077 -22.221 1.00 98.00 169 LYS A CA 1
ATOM 1319 C C . LYS A 1 169 ? 3.184 -10.403 -21.270 1.00 98.00 169 LYS A C 1
ATOM 1321 O O . LYS A 1 169 ? 2.033 -10.214 -21.651 1.00 98.00 169 LYS A O 1
ATOM 1326 N N . GLU A 1 170 ? 3.493 -10.922 -20.085 1.00 97.62 170 GLU A N 1
ATOM 1327 C CA . GLU A 1 170 ? 2.510 -11.442 -19.130 1.00 97.62 170 GLU A CA 1
ATOM 1328 C C . GLU A 1 170 ? 1.921 -10.341 -18.248 1.00 97.62 170 GLU A C 1
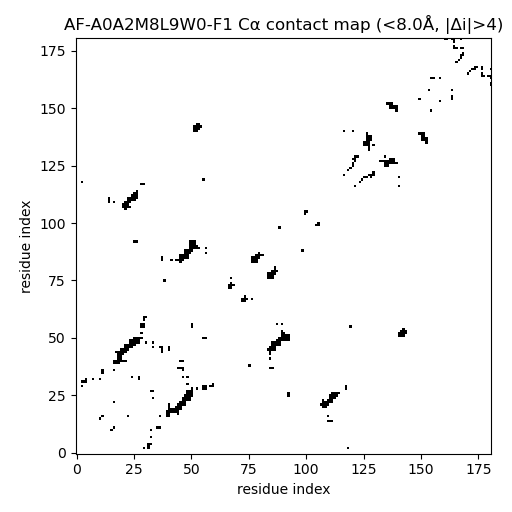ATOM 1330 O O . GLU A 1 170 ? 0.706 -10.284 -18.089 1.00 97.62 170 GLU A O 1
ATOM 1335 N N . TYR A 1 171 ? 2.755 -9.447 -17.705 1.00 96.44 171 TYR A N 1
ATOM 1336 C CA . TYR A 1 171 ? 2.292 -8.386 -16.803 1.00 96.44 171 TYR A CA 1
ATOM 1337 C C . TYR A 1 171 ? 2.030 -7.061 -17.518 1.00 96.44 171 TYR A C 1
ATOM 1339 O O . TYR A 1 171 ? 1.179 -6.291 -17.081 1.00 96.44 171 TYR A O 1
ATOM 1347 N N . GLY A 1 172 ? 2.761 -6.782 -18.599 1.00 96.25 172 GLY A N 1
ATOM 1348 C CA . GLY A 1 172 ? 2.552 -5.583 -19.414 1.00 96.25 172 GLY A CA 1
ATOM 1349 C C . GLY A 1 172 ? 1.523 -5.759 -20.531 1.00 96.25 172 GLY A C 1
ATOM 1350 O O . GLY A 1 172 ? 1.154 -4.774 -21.164 1.00 96.25 172 GLY A O 1
ATOM 1351 N N . GLU A 1 173 ? 1.105 -7.000 -20.813 1.00 97.94 173 GLU A N 1
ATOM 1352 C CA . GLU A 1 173 ? 0.270 -7.356 -21.970 1.00 97.94 173 GLU A CA 1
ATOM 1353 C C . GLU A 1 173 ? 0.822 -6.788 -23.305 1.00 97.94 173 GLU A C 1
ATOM 1355 O O . GLU A 1 173 ? 0.085 -6.535 -24.262 1.00 97.94 173 GLU A O 1
ATOM 1360 N N . GLU A 1 174 ? 2.147 -6.593 -23.399 1.00 97.69 174 GLU A N 1
ATOM 1361 C CA . GLU A 1 174 ? 2.781 -5.829 -24.477 1.00 97.69 174 GLU A CA 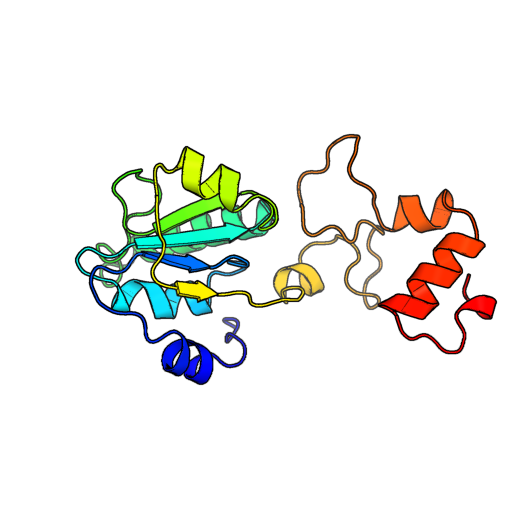1
ATOM 1362 C C . GLU A 1 174 ? 2.921 -6.661 -25.762 1.00 97.69 174 GLU A C 1
ATOM 1364 O O . GLU A 1 174 ? 3.519 -7.744 -25.814 1.00 97.69 174 GLU A O 1
ATOM 1369 N N . ARG A 1 175 ? 2.371 -6.132 -26.858 1.00 96.81 175 ARG A N 1
ATOM 1370 C CA . ARG A 1 175 ? 2.395 -6.767 -28.185 1.00 96.81 175 ARG A CA 1
ATOM 1371 C C . ARG A 1 175 ? 3.790 -6.786 -28.808 1.00 96.81 175 ARG A C 1
ATOM 1373 O O . ARG A 1 175 ? 4.081 -7.681 -29.598 1.00 96.81 175 ARG A O 1
ATOM 1380 N N . TYR A 1 176 ? 4.634 -5.820 -28.460 1.00 97.56 176 TYR A N 1
ATOM 1381 C CA . TYR A 1 176 ? 5.996 -5.667 -28.957 1.00 97.56 176 TYR A CA 1
ATOM 1382 C C . TYR A 1 176 ? 7.055 -6.149 -27.962 1.00 97.56 176 TYR A C 1
ATOM 1384 O O . TYR A 1 176 ? 8.211 -5.769 -28.117 1.00 97.56 176 TYR A O 1
ATOM 1392 N N . ALA A 1 177 ? 6.694 -6.997 -26.988 1.00 97.12 177 ALA A N 1
ATOM 1393 C CA . ALA A 1 177 ? 7.611 -7.467 -25.947 1.00 97.12 177 ALA A CA 1
ATOM 1394 C C . ALA A 1 177 ? 8.955 -7.941 -26.526 1.00 97.12 177 ALA A C 1
ATOM 1396 O O . ALA A 1 177 ? 9.986 -7.439 -26.111 1.00 97.12 177 ALA A O 1
ATOM 1397 N N . GLY A 1 178 ? 8.943 -8.769 -27.581 1.00 95.62 178 GLY A N 1
ATOM 1398 C CA . GLY A 1 178 ? 10.171 -9.289 -28.209 1.00 95.62 178 GLY A CA 1
ATOM 1399 C C . GLY A 1 178 ? 10.984 -8.284 -29.030 1.00 95.62 178 GLY A C 1
ATOM 1400 O O . GLY A 1 178 ? 12.051 -8.625 -29.514 1.00 95.62 178 GLY A O 1
ATOM 1401 N N . ARG A 1 179 ? 10.476 -7.068 -29.256 1.00 97.12 179 ARG A N 1
ATOM 1402 C CA . ARG A 1 179 ? 11.257 -5.962 -29.835 1.00 97.12 179 ARG A CA 1
ATOM 1403 C C . ARG A 1 179 ? 11.829 -5.043 -28.750 1.00 97.12 179 ARG A C 1
ATOM 1405 O O . ARG A 1 179 ? 12.748 -4.285 -29.042 1.00 97.12 179 ARG A O 1
ATOM 1412 N N . ILE A 1 180 ? 11.215 -5.034 -27.569 1.00 95.50 180 ILE A N 1
ATOM 1413 C CA . ILE A 1 180 ? 11.574 -4.155 -26.452 1.00 95.50 180 ILE A CA 1
ATOM 1414 C C . ILE A 1 180 ? 12.607 -4.830 -25.543 1.00 95.50 180 ILE A C 1
ATOM 1416 O O . ILE A 1 180 ? 13.488 -4.131 -25.050 1.00 95.50 180 ILE A O 1
ATOM 1420 N N . SER A 1 181 ? 12.466 -6.141 -25.315 1.00 89.31 181 SER A N 1
ATOM 1421 C CA . SER A 1 181 ? 13.390 -6.968 -24.530 1.00 89.31 181 SER A CA 1
ATOM 1422 C C . SER A 1 181 ? 14.737 -7.132 -25.212 1.00 89.31 181 SER A C 1
ATOM 1424 O O . SER A 1 181 ? 14.716 -7.362 -26.443 1.00 89.31 181 SER A O 1
#

Radius of gyration: 18.88 Å; Cα contacts (8 Å, |Δi|>4): 262; chains: 1; bounding box: 42×36×53 Å

Secondary structure (DSSP, 8-state):
-PPPPTTHHHHHHHH---TT-EEEESS-TTSHHHHHHHHHHTTT-EEEEEES-HHHHHHHHHHHHHHTTSTTTTTT--BS-TTSSEEEEES-GGGHHHHHHHHT----SEEE---S--HHHHHHS-SS--TTS---S---S-SS--TTPPPHHHHHHHS-HHHHHHHHHHTS--TTHHHH-

Foldseek 3Di:
DDDADPPLVVCCVVQVAAAQFEEEEQDCQLVRSVVVRLLRNPDNAAYEYEFQAPVSVVVNVVVVVVCCVPPVCVPSWDPDDLPTRYHYYNDHSVCVVVVCVVNVHPDGSYYDDDDDDDPCVAPPLLCPNDPVDDGHQAPDSRSDDDPPRAGSVNCVPPPDLVVQLCCCCPVVVDPCSVVVD